Protein 2OD4 (pdb70)

Secondary structure (DSSP, 8-state):
----S---EEEEEEE-SSHHHH--HHHIIIIIHHHHHHHT-SEEEEE--BTTB--EEE-SSHHHHHHHHHHHHHHHHHHHHHSEEEEEEEEEEEEE-/--PPP---EEEEEEE-SSHHHH--HHHIIIIIHHHHHHHT--EEEEEE-BTTB--EEE-SSHHHHHHHHHT-HHHHHHHHHHSEEEEEEE-EEEEE-

Foldseek 3Di:
DPPPADWWKKDKKKFAPFLVRQCVVVCCVPPVQVLLVVQAWPGKDWQADDSGITIMIIGNDPVSVVRSCVVCVVVVVVSVVGIPIDMDTGDDPDDDD/DVDDQAFKKKDKKWFFPDLVLLVLQVCCVPPVFVQLVVQAWPGKDWQAPDSGITIMTHGRHPVSVVVSVVVVVVSVVVNVVGTDIDMDMDTDPDDDD

Nearest PDB structures (foldseek):
  2od4-assembly1_B  TM=9.099E-01  e=7.365E-15  uncultured marine organism
  6fxd-assembly1_A-2  TM=7.105E-01  e=5.736E-03  Pseudomonas fluorescens
  6fxd-assembly1_B-2  TM=7.460E-01  e=1.072E-02  Pseudomonas fluorescens
  5nvl-assembly2_C  TM=5.300E-01  e=1.592E+00  Homo sapiens
  5nvn-assembly2_C  TM=4.886E-01  e=4.330E+00  Homo sapiens

CATH classification: 3.30.70.100

B-factor: mean 27.7, std 9.06, range [13.95, 67.4]

Sequence (194 aa):
GFAGSIPYIRVVSITAQSKLQFDTVTYFENVWSPKVISLGAISAEFVQSSNENSGYIIHYPDKQTAISVFDKIKPEVDEVRTQNRIQITEGKRLFRVDGFAGSIPYIIRVVSITAQSKLQFDTVTYFENVWSPKVIISLGAISAEFVQSNNENSSGYIIHYPDKQTAISVFDDKIKPEVDEVRTQNRIQITEGKRLFRVD

Radius of gyration: 16.75 Å; Cα contacts (8 Å, |Δi|>4): 378; chains: 2; bounding box: 38×46×41 Å

Structure (mmCIF, N/CA/C/O backbone):
data_2OD4
#
_entry.id   2OD4
#
_cell.length_a   31.890
_cell.length_b   77.790
_cell.length_c   43.810
_cell.angle_alpha   90.000
_cell.angle_beta   102.660
_cell.angle_gamma   90.000
#
_symmetry.space_group_name_H-M   'P 1 21 1'
#
loop_
_entity.id
_entity.type
_entity.pdbx_description
1 polymer 'hypothetical protein'
2 non-polymer 'CHLORIDE ION'
3 non-polymer 1,2-ETHANEDIOL
4 water water
#
loop_
_atom_site.group_PDB
_atom_site.id
_atom_site.type_symbol
_atom_site.label_atom_id
_atom_site.label_alt_id
_atom_site.label_comp_id
_atom_site.label_asym_id
_atom_site.label_entity_id
_atom_site.label_seq_id
_atom_site.pdbx_PDB_ins_code
_atom_site.Cartn_x
_atom_site.Cartn_y
_atom_site.Cartn_z
_atom_site.occupancy
_atom_site.B_iso_or_equiv
_atom_site.auth_seq_id
_atom_site.auth_comp_id
_atom_site.auth_asym_id
_atom_site.auth_atom_id
_atom_site.pdbx_PDB_model_num
ATOM 1 N N . GLY A 1 1 ? 19.335 32.896 33.631 1.00 45.15 0 GLY A N 1
ATOM 2 C CA . GLY A 1 1 ? 20.150 31.844 32.946 1.00 42.57 0 GLY A CA 1
ATOM 3 C C . GLY A 1 1 ? 21.177 31.191 33.855 1.00 41.26 0 GLY A C 1
ATOM 4 O O . GLY A 1 1 ? 20.850 30.312 34.658 1.00 43.42 0 GLY A O 1
ATOM 13 N N . PHE A 1 3 ? 23.122 32.723 36.118 1.00 28.78 2 PHE A N 1
ATOM 14 C CA . PHE A 1 3 ? 23.318 33.442 37.368 1.00 31.08 2 PHE A CA 1
ATOM 15 C C . PHE A 1 3 ? 22.013 33.490 38.122 1.00 28.14 2 PHE A C 1
ATOM 16 O O . PHE A 1 3 ? 20.951 33.497 37.505 1.00 31.82 2 PHE A O 1
ATOM 24 N N . ALA A 1 4 ? 22.077 33.554 39.452 1.00 26.06 3 ALA A N 1
ATOM 25 C CA . ALA A 1 4 ? 20.850 33.676 40.236 1.00 25.95 3 ALA A CA 1
ATOM 26 C C . ALA A 1 4 ? 20.179 35.016 39.914 1.00 26.99 3 ALA A C 1
ATOM 27 O O . ALA A 1 4 ? 18.967 35.079 39.741 1.00 27.05 3 ALA A O 1
ATOM 29 N N . GLY A 1 5 ? 20.967 36.084 39.830 1.00 27.10 4 GLY A N 1
ATOM 30 C CA . GLY A 1 5 ? 20.435 37.398 39.490 1.00 29.64 4 GLY A CA 1
ATOM 31 C C . GLY A 1 5 ? 19.415 37.917 40.486 1.00 31.11 4 GLY A C 1
ATOM 32 O O . GLY A 1 5 ? 19.365 37.496 41.645 1.00 29.40 4 GLY A O 1
ATOM 33 N N . SER A 1 6 ? 18.574 38.835 40.040 1.00 30.93 5 SER A N 1
ATOM 34 C CA . SER A 1 6 ? 17.579 39.407 40.936 1.00 28.98 5 SER A CA 1
ATOM 35 C C . SER A 1 6 ? 16.553 38.369 41.365 1.00 25.63 5 SER A C 1
ATOM 36 O O . SER A 1 6 ? 16.130 37.511 40.599 1.00 28.86 5 SER A O 1
ATOM 39 N N . ILE A 1 7 ? 16.129 38.476 42.610 1.00 26.36 6 ILE A N 1
ATOM 40 C CA . ILE A 1 7 ? 15.027 37.671 43.089 1.00 24.93 6 ILE A CA 1
ATOM 41 C C . ILE A 1 7 ? 13.753 38.181 42.392 1.00 25.18 6 ILE A C 1
ATOM 42 O O . ILE A 1 7 ? 13.458 39.353 42.436 1.00 26.35 6 ILE A O 1
ATOM 47 N N . PRO A 1 8 ? 13.021 37.287 41.734 1.00 23.85 7 PRO A N 1
ATOM 48 C CA . PRO A 1 8 ? 11.836 37.675 41.013 1.00 25.80 7 PRO A CA 1
ATOM 49 C C . PRO A 1 8 ? 10.680 38.020 41.949 1.00 27.35 7 PRO A C 1
ATOM 50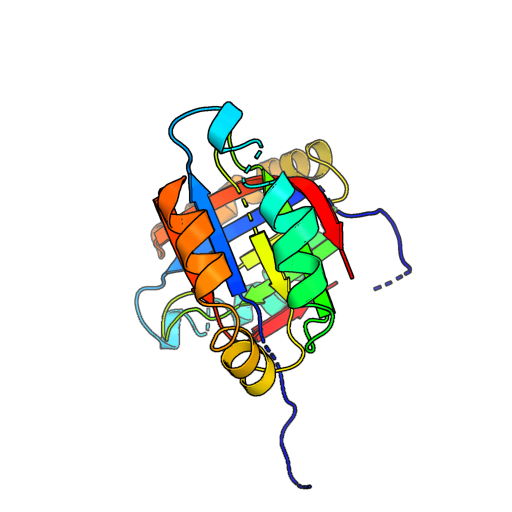 O O . PRO A 1 8 ? 9.915 37.124 42.299 1.00 30.48 7 PRO A O 1
ATOM 62 N N . TYR A 1 10 ? 8.118 40.194 41.365 1.00 21.74 9 TYR A N 1
ATOM 63 C CA . TYR A 1 10 ? 6.897 40.642 40.724 1.00 20.19 9 TYR A CA 1
ATOM 64 C C . TYR A 1 10 ? 6.605 39.726 39.574 1.00 19.61 9 TYR A C 1
ATOM 65 O O . TYR A 1 10 ? 7.490 39.424 38.791 1.00 25.70 9 TYR A O 1
ATOM 74 N N . ILE A 1 11 ? 5.359 39.277 39.478 1.00 20.83 10 ILE A N 1
ATOM 75 C CA . ILE A 1 11 ? 4.985 38.298 38.481 1.00 20.51 10 ILE A CA 1
ATOM 76 C C . ILE A 1 11 ? 3.794 38.768 37.679 1.00 20.17 10 ILE A C 1
ATOM 77 O O . ILE A 1 11 ? 2.863 39.300 38.228 1.00 21.97 10 ILE A O 1
ATOM 82 N N . ARG A 1 12 ? 3.863 38.607 36.361 1.00 19.69 11 ARG A N 1
ATOM 83 C CA . ARG A 1 12 ? 2.733 38.848 35.463 1.00 20.99 11 ARG A CA 1
ATOM 84 C C . ARG A 1 12 ? 2.307 37.530 34.816 1.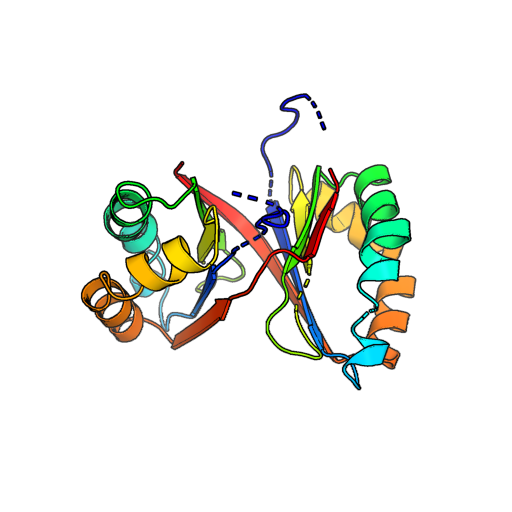00 21.87 11 ARG A C 1
ATOM 85 O O . ARG A 1 12 ? 3.121 36.774 34.355 1.00 23.15 11 ARG A O 1
ATOM 93 N N . VAL A 1 13 ? 1.019 37.249 34.821 1.00 19.96 12 VAL A N 1
ATOM 94 C CA . VAL A 1 13 ? 0.460 36.045 34.241 1.00 23.00 12 VAL A CA 1
ATOM 95 C C . VAL A 1 13 ? -0.568 36.443 33.221 1.00 24.58 12 VAL A C 1
ATOM 96 O O . VAL A 1 13 ? -1.517 37.169 33.542 1.00 23.57 12 V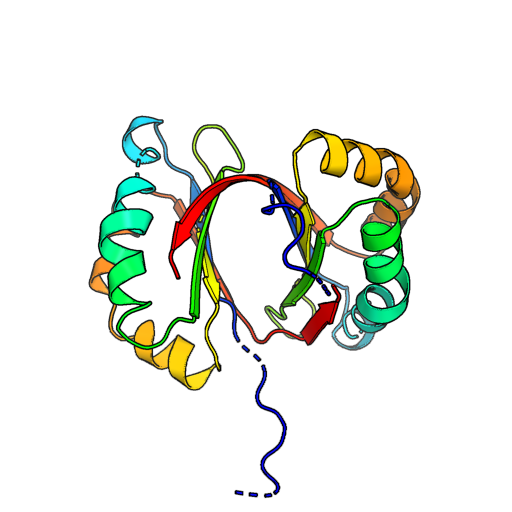AL A O 1
ATOM 100 N N . VAL A 1 14 ? -0.376 36.004 31.978 1.00 23.40 13 VAL A N 1
ATOM 101 C CA . VAL A 1 14 ? -1.304 36.301 30.906 1.00 23.26 13 VAL A CA 1
ATOM 102 C C . VAL A 1 14 ? -2.041 35.015 30.560 1.00 21.69 13 VAL A C 1
ATOM 103 O O . VAL A 1 14 ? -1.433 34.059 30.148 1.00 23.16 13 VAL A O 1
ATOM 107 N N . SER A 1 15 ? -3.353 34.997 30.703 1.00 22.79 14 SER A N 1
ATOM 108 C CA . SER A 1 15 ? -4.088 33.845 30.231 1.00 23.59 14 SER A CA 1
ATOM 109 C C . SER A 1 15 ? -4.401 34.103 28.762 1.00 23.84 14 SER A C 1
ATOM 110 O O . SER A 1 15 ? -4.901 35.174 28.406 1.00 23.88 14 SER A O 1
ATOM 113 N N . ILE A 1 16 ? -4.119 33.117 27.919 1.00 23.67 15 ILE A N 1
ATOM 114 C CA . ILE A 1 16 ? -4.260 33.260 26.458 1.00 23.79 15 ILE A CA 1
ATOM 115 C C . ILE A 1 16 ? -5.108 32.136 25.914 1.00 25.69 15 ILE A C 1
ATOM 116 O O . ILE A 1 16 ? -4.770 30.982 26.110 1.00 23.84 15 ILE A O 1
ATOM 121 N N . THR A 1 17 ? -6.234 32.478 25.272 1.00 24.28 16 THR A N 1
ATOM 122 C CA . THR A 1 17 ? -7.106 31.500 24.638 1.00 24.75 16 THR A CA 1
ATOM 123 C C . THR A 1 17 ? -7.184 31.820 23.145 1.00 25.55 16 THR A C 1
ATOM 124 O O . THR A 1 17 ? -7.552 32.924 22.760 1.00 25.14 16 THR A O 1
ATOM 128 N N . ALA A 1 18 ? -6.718 30.886 22.322 1.00 25.50 17 ALA A N 1
ATOM 129 C CA . ALA A 1 18 ? -6.673 31.087 20.869 1.00 26.49 17 ALA A CA 1
ATOM 130 C C . ALA A 1 18 ? -7.946 30.560 20.267 1.00 27.08 17 ALA A C 1
ATOM 131 O O . ALA A 1 18 ? -8.742 29.935 20.948 1.00 28.50 17 ALA A O 1
ATOM 133 N N . GLN A 1 19 ? -8.130 30.786 18.975 1.00 27.42 18 GLN A N 1
ATOM 134 C CA . GLN A 1 19 ? -9.369 30.362 18.319 1.00 28.20 18 GLN A CA 1
ATOM 135 C C . GLN A 1 19 ? -9.402 28.885 17.912 1.00 27.73 18 GLN A C 1
ATOM 136 O O . GLN A 1 19 ? -10.471 28.370 17.606 1.00 28.40 18 GLN A O 1
ATOM 142 N N . SER A 1 20 ? -8.255 28.209 17.910 1.00 25.66 19 SER A N 1
ATOM 143 C CA . SER A 1 20 ? -8.207 26.786 17.620 1.00 25.16 19 SER A CA 1
ATOM 144 C C . SER A 1 20 ? -6.943 26.180 18.194 1.00 24.28 19 SER A C 1
ATOM 145 O O . SER A 1 20 ? -6.043 26.896 18.601 1.00 22.34 19 SER A O 1
ATOM 148 N N . LYS A 1 21 ? -6.859 24.850 18.170 1.00 25.16 20 LYS A N 1
ATOM 149 C CA . LYS A 1 21 ? -5.689 24.175 18.668 1.00 25.33 20 LYS A CA 1
ATOM 150 C C . LYS A 1 21 ? -4.425 24.584 17.896 1.00 22.05 20 LYS A C 1
ATOM 151 O O . LYS A 1 21 ? -3.405 24.907 18.489 1.00 23.21 20 LYS A O 1
ATOM 157 N N . LEU A 1 22 ? -4.505 24.609 16.567 1.00 23.92 21 LEU A N 1
ATOM 158 C CA . LEU A 1 22 ? -3.319 24.878 15.748 1.00 21.62 21 LEU A CA 1
ATOM 159 C C . LEU A 1 22 ? -2.898 26.337 15.834 1.00 20.75 21 LEU A C 1
ATOM 160 O O . LEU A 1 22 ? -1.714 26.634 15.832 1.00 23.41 21 LEU A O 1
ATOM 165 N N . GLN A 1 23 ? -3.857 27.237 15.983 1.00 22.34 22 GLN A N 1
ATOM 166 C CA . GLN A 1 23 ? -3.540 28.653 16.218 1.00 24.97 22 GLN A CA 1
ATOM 167 C C . GLN A 1 23 ? -2.845 28.815 17.564 1.00 23.58 22 GLN A C 1
ATOM 168 O O . GLN A 1 23 ? -1.866 29.554 17.662 1.00 20.96 22 GLN A O 1
ATOM 174 N N . PHE A 1 24 ? -3.333 28.118 18.596 1.00 20.68 23 PHE A N 1
ATOM 175 C CA . PHE A 1 24 ? -2.673 28.111 19.896 1.00 21.85 23 PHE A CA 1
ATOM 176 C C . PHE A 1 24 ? -1.241 27.605 19.743 1.00 20.59 23 PHE A C 1
ATOM 177 O O . PHE A 1 24 ? -0.315 28.243 20.210 1.00 21.37 23 PHE A O 1
ATOM 185 N N . ASP A 1 25 ? -1.064 26.477 19.057 1.00 19.72 24 ASP A N 1
ATOM 186 C CA . ASP A 1 25 ? 0.297 25.917 18.876 1.00 21.24 24 ASP A CA 1
ATOM 187 C C . ASP A 1 25 ? 1.261 26.901 18.225 1.00 22.11 24 ASP A C 1
ATOM 188 O O . ASP A 1 25 ? 2.455 27.053 18.653 1.00 19.93 24 ASP A O 1
ATOM 201 N N . THR A 1 27 ? 1.044 30.120 18.324 1.00 21.78 26 THR A N 1
ATOM 202 C CA . THR A 1 27 ? 1.235 31.220 19.261 1.00 21.67 26 THR A CA 1
ATOM 203 C C . THR A 1 27 ? 2.301 30.853 20.266 1.00 21.35 26 THR A C 1
ATOM 204 O O . THR A 1 27 ? 3.203 31.625 20.556 1.00 22.23 26 THR A O 1
ATOM 208 N N . VAL A 1 28 ? 2.262 29.619 20.733 1.00 18.90 27 VAL A N 1
ATOM 209 C CA . VAL A 1 28 ? 3.258 29.181 21.674 1.00 19.72 27 VAL A CA 1
ATOM 210 C C . VAL A 1 28 ? 4.644 29.235 21.054 1.00 18.52 27 VAL A C 1
ATOM 211 O O . VAL A 1 28 ? 5.588 29.679 21.674 1.00 21.48 27 VAL A O 1
ATOM 215 N N . THR A 1 29 ? 4.766 28.787 19.797 1.00 19.35 28 THR A N 1
ATOM 216 C CA . THR A 1 29 ? 6.041 28.841 19.103 1.00 19.06 28 THR A CA 1
ATOM 217 C C . THR A 1 29 ? 6.532 30.293 18.983 1.00 17.33 28 THR A C 1
ATOM 218 O O . THR A 1 29 ? 7.700 30.607 19.164 1.00 16.33 28 THR A O 1
ATOM 222 N N . TYR A 1 30 ? 5.613 31.186 18.705 1.00 16.93 29 TYR A N 1
ATOM 223 C CA . TYR A 1 30 ? 5.934 32.595 18.615 1.00 19.21 29 TYR A CA 1
ATOM 224 C C . TYR A 1 30 ? 6.369 33.160 19.979 1.00 19.18 29 TYR A C 1
ATOM 225 O O . TYR A 1 30 ? 7.333 33.922 20.064 1.00 21.38 29 TYR A O 1
ATOM 234 N N . PHE A 1 31 ? 5.659 32.781 21.037 1.00 19.40 30 PHE A N 1
ATOM 235 C CA . PHE A 1 31 ? 6.026 33.226 22.386 1.00 19.24 30 PHE A CA 1
ATOM 236 C C . PHE A 1 31 ? 7.368 32.673 22.842 1.00 21.29 30 PHE A C 1
ATOM 237 O O . PHE A 1 31 ? 8.130 33.372 23.519 1.00 21.69 30 PHE A O 1
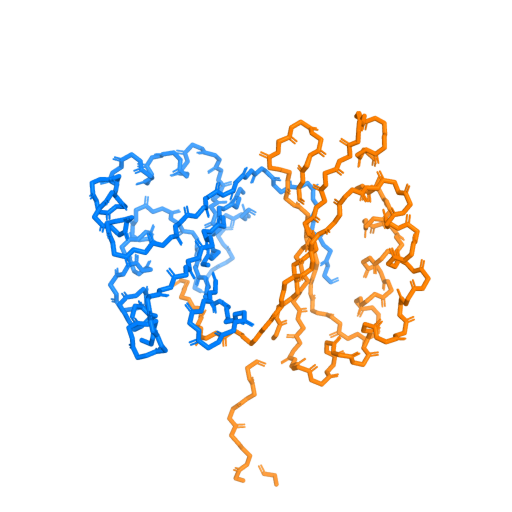ATOM 245 N N . GLU A 1 32 ? 7.716 31.454 22.429 1.00 19.41 31 GLU A N 1
ATOM 246 C CA . GLU A 1 32 ? 9.000 30.877 22.790 1.00 21.47 31 GLU A CA 1
ATOM 247 C C . GLU A 1 32 ? 10.177 31.549 22.086 1.00 21.04 31 GLU A C 1
ATOM 248 O O . GLU A 1 32 ? 11.217 31.866 22.694 1.00 22.23 31 GLU A O 1
ATOM 254 N N . ASN A 1 33 ? 10.018 31.792 20.783 1.00 22.21 32 ASN A N 1
ATOM 255 C CA . ASN A 1 33 ? 11.145 32.180 19.917 1.00 18.84 32 ASN A CA 1
ATOM 256 C C . ASN A 1 33 ? 11.331 33.685 19.734 1.00 20.55 32 ASN A C 1
ATOM 257 O O . ASN A 1 33 ? 12.439 34.139 19.491 1.00 19.53 32 ASN A O 1
ATOM 262 N N . VAL A 1 34 ? 10.258 34.442 19.879 1.00 20.16 33 VAL A N 1
ATOM 263 C CA . VAL A 1 34 ? 10.284 35.901 19.651 1.00 21.34 33 VAL A CA 1
ATOM 264 C C . VAL A 1 34 ? 9.872 36.673 20.901 1.00 20.36 33 VAL A C 1
ATOM 265 O O . VAL A 1 34 ? 10.610 37.529 21.381 1.00 20.99 33 VAL A O 1
ATOM 269 N N . TRP A 1 35 ? 8.706 36.349 21.458 1.00 19.79 34 TRP A N 1
ATOM 270 C CA . TRP A 1 35 ? 8.160 37.176 22.534 1.00 21.06 34 TRP A CA 1
ATOM 271 C C . TRP A 1 35 ? 9.024 37.066 23.799 1.00 21.91 34 TRP A C 1
ATOM 272 O O . TRP A 1 35 ? 9.354 38.071 24.398 1.00 21.18 34 TRP A O 1
ATOM 283 N N . SER A 1 36 ? 9.353 35.850 24.217 1.00 22.38 35 SER A N 1
ATOM 284 C CA . SER A 1 36 ? 10.050 35.642 25.482 1.00 20.61 35 SER A CA 1
ATOM 285 C C . SER A 1 36 ? 11.460 36.213 25.405 1.00 19.65 35 SER A C 1
ATOM 286 O O . SER A 1 36 ? 11.878 36.919 26.316 1.00 22.05 35 SER A O 1
ATOM 289 N N . PRO A 1 37 ? 12.220 35.937 24.322 1.00 21.15 36 PRO A N 1
ATOM 290 C CA . PRO A 1 37 ? 13.476 36.678 24.223 1.00 19.91 36 PRO A CA 1
ATOM 291 C C . PRO A 1 37 ? 13.375 38.221 24.293 1.00 18.56 36 PRO A C 1
ATOM 292 O O . PRO A 1 37 ? 14.263 38.869 24.872 1.00 20.39 36 PRO A O 1
ATOM 296 N N . LYS A 1 38 ? 12.306 38.786 23.732 1.00 20.28 37 LYS A N 1
ATOM 297 C CA . LYS A 1 38 ? 12.118 40.220 23.703 1.00 19.91 37 LYS A CA 1
ATOM 298 C C . LYS A 1 38 ? 11.905 40.719 25.124 1.00 21.50 37 LYS A C 1
ATOM 299 O O . LYS A 1 38 ? 12.552 41.642 25.531 1.00 20.28 37 LYS A O 1
ATOM 305 N N . VAL A 1 39 ? 10.948 40.148 25.857 1.00 21.04 38 VAL A N 1
ATOM 306 C CA . VAL A 1 39 ? 10.696 40.652 27.224 1.00 19.97 38 VAL A CA 1
ATOM 307 C C . VAL A 1 39 ? 11.894 40.418 28.132 1.00 21.99 38 VAL A C 1
ATOM 308 O O . VAL A 1 39 ? 12.151 41.227 29.005 1.00 22.99 38 VAL A O 1
ATOM 312 N N . ILE A 1 40 ? 12.672 39.360 27.911 1.00 22.06 39 ILE A N 1
ATOM 313 C CA . ILE A 1 40 ? 13.867 39.137 28.713 1.00 22.61 39 ILE A CA 1
ATOM 314 C C . ILE A 1 40 ? 14.912 40.196 28.393 1.00 23.94 39 ILE A C 1
ATOM 315 O O . ILE A 1 40 ? 15.585 40.705 29.293 1.00 20.99 39 ILE A O 1
ATOM 320 N N . SER A 1 41 ? 15.037 40.551 27.119 1.00 22.34 40 SER A N 1
ATOM 321 C CA . SER A 1 41 ? 15.972 41.583 26.710 1.00 22.34 40 SER A CA 1
ATOM 322 C C . SER A 1 41 ? 15.611 42.929 27.345 1.00 23.77 40 SER A C 1
ATOM 323 O O . SER A 1 41 ? 16.469 43.767 27.554 1.00 22.52 40 SER A O 1
ATOM 326 N N . LEU A 1 42 ? 14.344 43.128 27.655 1.00 20.27 41 LEU A N 1
ATOM 327 C CA . LEU A 1 42 ? 13.863 44.412 28.169 1.00 20.24 41 LEU A CA 1
ATOM 328 C C . LEU A 1 42 ? 13.859 44.451 29.696 1.00 21.63 41 LEU A C 1
ATOM 329 O O . LEU A 1 42 ? 13.599 45.500 30.290 1.00 24.30 41 LEU A O 1
ATOM 334 N N . GLY A 1 43 ? 14.132 43.319 30.335 1.00 21.32 42 GLY A N 1
ATOM 335 C CA . GLY A 1 43 ? 14.207 43.268 31.777 1.00 21.54 42 GLY A CA 1
ATOM 336 C C . GLY A 1 43 ? 13.563 42.121 32.517 1.00 22.34 42 GLY A C 1
ATOM 337 O O . GLY A 1 43 ? 13.770 41.989 33.737 1.00 20.75 42 GLY A O 1
ATOM 338 N N . ALA A 1 44 ? 12.749 41.322 31.825 1.00 21.55 43 ALA A N 1
ATOM 339 C CA . ALA A 1 44 ? 12.181 40.111 32.419 1.00 20.45 43 ALA A CA 1
ATOM 340 C C . ALA A 1 44 ? 13.277 39.133 32.836 1.00 22.92 43 ALA A C 1
ATOM 341 O O . ALA A 1 44 ? 14.342 39.050 32.218 1.00 22.24 43 ALA A O 1
ATOM 343 N N . ILE A 1 45 ? 13.033 38.422 33.926 1.00 22.84 44 ILE A N 1
ATOM 344 C CA . ILE A 1 45 ? 13.936 37.403 34.413 1.00 22.15 44 ILE A CA 1
ATOM 345 C C . ILE A 1 45 ? 13.688 36.081 33.682 1.00 24.86 44 ILE A C 1
ATOM 346 O O . ILE A 1 45 ? 14.614 35.390 33.313 1.00 25.52 44 ILE A O 1
ATOM 351 N N . SER A 1 46 ? 12.421 35.733 33.513 1.00 24.12 45 SER A N 1
ATOM 352 C CA . SER A 1 46 ? 12.088 34.478 32.880 1.00 24.34 45 SER A CA 1
ATOM 353 C C . SER A 1 46 ? 10.671 34.500 32.383 1.00 22.76 45 SER A C 1
ATOM 354 O O . SER A 1 46 ? 9.856 35.299 32.803 1.00 22.91 45 SER A O 1
ATOM 357 N N . ALA A 1 47 ? 10.369 33.588 31.478 1.00 20.89 46 ALA A N 1
ATOM 358 C CA . ALA A 1 47 ? 9.016 33.467 30.958 1.00 22.79 46 ALA A CA 1
ATOM 359 C C . ALA A 1 47 ? 8.712 31.983 30.755 1.00 24.25 46 ALA A C 1
ATOM 360 O O . ALA A 1 47 ? 9.551 31.255 30.267 1.00 23.70 46 ALA A O 1
ATOM 362 N N . GLU A 1 48 ? 7.518 31.538 31.138 1.00 23.53 47 GLU A N 1
ATOM 363 C CA . GLU A 1 48 ? 7.132 30.159 30.928 1.00 25.55 47 GLU A CA 1
ATOM 364 C C . GLU A 1 48 ? 5.751 30.146 30.382 1.00 22.89 47 GLU A C 1
ATOM 365 O O . GLU A 1 48 ? 4.994 31.064 30.613 1.00 21.50 47 GLU A O 1
ATOM 371 N N . PHE A 1 49 ? 5.446 29.117 29.616 1.00 20.23 48 PHE A N 1
ATOM 372 C CA . PHE A 1 49 ? 4.110 28.944 29.048 1.00 20.68 48 PHE A CA 1
ATOM 373 C C . PHE A 1 49 ? 3.647 27.568 29.532 1.00 21.41 48 PHE A C 1
ATOM 374 O O . PHE A 1 49 ? 4.368 26.580 29.399 1.00 22.99 48 PHE A O 1
ATOM 382 N N . VAL A 1 50 ? 2.450 27.534 30.074 1.00 20.65 49 VAL A N 1
ATOM 383 C CA . VAL A 1 50 ? 1.826 26.336 30.615 1.00 20.60 49 VAL A CA 1
ATOM 384 C C . VAL A 1 50 ? 0.529 26.133 29.856 1.00 20.88 49 VAL A C 1
ATOM 385 O O . VAL A 1 50 ? -0.202 27.091 29.599 1.00 24.18 49 VAL A O 1
ATOM 389 N N . GLN A 1 51 ? 0.279 24.898 29.447 1.00 21.74 50 GLN A N 1
ATOM 390 C CA . GLN A 1 51 ? -0.885 24.585 28.649 1.00 24.20 50 GLN A CA 1
ATOM 391 C C . GLN A 1 51 ? -2.016 24.251 29.585 1.00 25.34 50 GLN A C 1
ATOM 392 O O . GLN A 1 51 ? -1.823 23.403 30.447 1.00 30.02 50 GLN A O 1
ATOM 398 N N . SER A 1 52 ? -3.183 24.877 29.430 1.00 26.81 51 SER A N 1
ATOM 399 C CA A SER A 1 52 ? -4.351 24.555 30.253 0.50 27.34 51 SER A CA 1
ATOM 400 C CA B SER A 1 52 ? -4.336 24.543 30.270 0.50 27.38 51 SER A CA 1
ATOM 401 C C . SER A 1 52 ? -5.280 23.594 29.531 1.00 26.41 51 SER A C 1
ATOM 402 O O . SER A 1 52 ? -5.746 22.618 30.107 1.00 29.13 51 SER A O 1
ATOM 407 N N . ASN A 1 53 ? -5.556 23.871 28.267 1.00 25.92 52 ASN A N 1
ATOM 408 C CA . ASN A 1 53 ? -6.279 22.944 27.422 1.00 26.65 52 ASN A CA 1
ATOM 409 C C . ASN A 1 53 ? -5.771 23.045 25.984 1.00 24.39 52 ASN A C 1
ATOM 410 O O . ASN A 1 53 ? -4.759 23.683 25.749 1.00 21.84 52 ASN A O 1
ATOM 415 N N . GLU A 1 54 ? -6.453 22.416 25.026 1.00 26.88 53 GLU A N 1
ATOM 416 C CA . GLU A 1 54 ? -5.895 22.305 23.668 1.00 27.44 53 GLU A CA 1
ATOM 417 C C . GLU A 1 54 ? -5.639 23.650 22.996 1.00 24.89 53 GLU A C 1
ATOM 418 O O . GLU A 1 54 ? -4.783 23.738 22.125 1.00 22.90 53 GLU A O 1
ATOM 424 N N . ASN A 1 55 ? -6.387 24.681 23.386 1.00 23.49 54 ASN A N 1
ATOM 425 C CA . ASN A 1 55 ? -6.317 25.979 22.715 1.00 24.25 54 ASN A CA 1
ATOM 426 C C . ASN A 1 55 ? -6.049 27.110 23.680 1.00 21.85 54 ASN A C 1
ATOM 427 O O . ASN A 1 55 ? -6.276 28.277 23.348 1.00 21.88 54 ASN A O 1
ATOM 432 N N . SER A 1 56 ? -5.553 26.793 24.875 1.00 21.74 55 SER A N 1
ATOM 433 C CA . SER A 1 56 ? -5.327 27.852 25.839 1.00 23.77 55 SER A CA 1
ATOM 434 C C . SER A 1 56 ? -4.259 27.530 26.851 1.00 22.60 55 SER A C 1
ATOM 435 O O . SER A 1 56 ? -3.923 26.372 27.097 1.00 24.02 55 SER A O 1
ATOM 438 N N . GLY A 1 57 ? -3.718 28.590 27.426 1.00 18.81 56 GLY A N 1
ATOM 439 C CA . GLY A 1 57 ? -2.713 28.449 28.445 1.00 20.93 56 GLY A CA 1
ATOM 440 C C . GLY A 1 57 ? -2.404 29.728 29.193 1.00 20.80 56 GLY A C 1
ATOM 441 O O . GLY A 1 57 ? -3.109 30.727 29.083 1.00 21.14 56 GLY A O 1
ATOM 455 N N . TYR A 1 59 ? 0.825 32.295 30.187 1.00 20.51 58 TYR A N 1
ATOM 456 C CA . TYR A 1 59 ? 2.155 32.792 30.000 1.00 19.98 58 TYR A CA 1
ATOM 457 C C . TYR A 1 59 ? 2.550 33.577 31.239 1.00 21.69 58 TYR A C 1
ATOM 458 O O . TYR A 1 59 ? 1.915 34.546 31.594 1.00 23.45 58 TYR A O 1
ATOM 467 N N . ILE A 1 60 ? 3.622 33.138 31.885 1.00 22.24 59 ILE A N 1
ATOM 468 C CA . ILE A 1 60 ? 3.987 33.600 33.220 1.00 22.82 59 ILE A CA 1
ATOM 469 C C . ILE A 1 60 ? 5.343 34.247 33.090 1.00 22.41 59 ILE A C 1
ATOM 470 O O . ILE A 1 60 ? 6.295 33.585 32.676 1.00 22.37 59 ILE A O 1
ATOM 475 N N . ILE A 1 61 ? 5.397 35.531 33.412 1.00 20.62 60 ILE A N 1
ATOM 476 C CA . ILE A 1 61 ? 6.649 36.278 33.325 1.00 20.33 60 ILE A CA 1
ATOM 477 C C . ILE A 1 61 ? 7.060 36.762 34.716 1.00 22.54 60 ILE A C 1
ATOM 478 O O . ILE A 1 61 ? 6.276 37.345 35.441 1.00 21.52 60 ILE A O 1
ATOM 483 N N . HIS A 1 62 ? 8.318 36.524 35.047 1.00 20.16 61 HIS A N 1
ATOM 484 C CA . HIS A 1 62 ? 8.878 36.902 36.322 1.00 21.50 61 HIS A CA 1
ATOM 485 C C . HIS A 1 62 ? 9.743 38.151 36.099 1.00 20.65 61 HIS A C 1
ATOM 486 O O . HIS A 1 62 ? 10.522 38.214 35.158 1.00 21.53 61 HIS A O 1
ATOM 493 N N . TYR A 1 63 ? 9.575 39.122 36.996 1.00 20.36 62 TYR A N 1
ATOM 494 C CA . TYR A 1 63 ? 10.257 40.396 36.988 1.00 20.21 62 TYR A CA 1
ATOM 495 C C . TYR A 1 63 ? 10.930 40.660 38.332 1.00 20.45 62 TYR A C 1
ATOM 496 O O . TYR A 1 63 ? 10.454 40.184 39.368 1.00 19.20 62 TYR A O 1
ATOM 505 N N . PRO A 1 64 ? 12.021 41.445 38.327 1.00 20.44 63 PRO A N 1
ATOM 506 C CA . PRO A 1 64 ? 12.689 41.795 39.575 1.00 22.64 63 PRO A CA 1
ATOM 507 C C . PRO A 1 64 ? 11.808 42.698 40.460 1.00 20.97 63 PRO A C 1
ATOM 508 O O . PRO A 1 64 ? 11.844 42.583 41.691 1.00 23.94 63 PRO A O 1
ATOM 512 N N . ASP A 1 65 ? 10.944 43.496 39.830 1.00 21.90 64 ASP A N 1
ATOM 513 C CA . ASP A 1 65 ? 10.104 44.460 40.522 1.00 21.09 64 ASP A CA 1
ATOM 514 C C . ASP A 1 65 ? 8.991 44.966 39.606 1.00 20.57 64 ASP A C 1
ATOM 515 O O . ASP A 1 65 ? 9.005 44.747 38.375 1.00 19.73 64 ASP A O 1
ATOM 520 N N . LYS A 1 66 ? 8.013 45.600 40.229 1.00 20.96 65 LYS A N 1
ATOM 521 C CA . LYS A 1 66 ? 6.915 46.212 39.542 1.00 22.56 65 LYS A CA 1
ATOM 522 C C . LYS A 1 66 ? 7.366 47.199 38.475 1.00 18.35 65 LYS A C 1
ATOM 523 O O . LYS A 1 66 ? 6.732 47.319 37.421 1.00 20.03 65 LYS A O 1
ATOM 529 N N . GLN A 1 67 ? 8.423 47.952 38.776 1.00 18.48 66 GLN A N 1
ATOM 530 C CA . GLN A 1 67 ? 8.856 49.054 37.893 1.00 20.05 66 GLN A CA 1
ATOM 531 C C . GLN A 1 67 ? 9.388 48.484 36.579 1.00 20.34 66 GLN A C 1
ATOM 532 O O . GLN A 1 67 ? 9.122 49.012 35.496 1.00 17.71 66 GLN A O 1
ATOM 538 N N . THR A 1 68 ? 10.120 47.376 36.677 1.00 20.35 67 THR A N 1
ATOM 539 C CA . THR A 1 68 ? 10.604 46.691 35.482 1.00 19.74 67 THR A CA 1
ATOM 540 C C . THR A 1 68 ? 9.431 46.162 34.658 1.00 18.27 67 THR A C 1
ATOM 541 O O . THR A 1 68 ? 9.404 46.304 33.437 1.00 18.76 67 THR A O 1
ATOM 545 N N . ALA A 1 69 ? 8.481 45.535 35.327 1.00 19.90 68 ALA A N 1
ATOM 546 C CA . ALA A 1 69 ? 7.257 45.071 34.701 1.00 19.92 68 ALA A CA 1
ATOM 547 C C . ALA A 1 69 ? 6.525 46.152 33.971 1.00 18.38 68 ALA A C 1
ATOM 548 O O . ALA A 1 69 ? 6.016 45.937 32.863 1.00 19.40 68 ALA A O 1
ATOM 550 N N . ILE A 1 70 ? 6.386 47.315 34.603 1.00 21.20 69 ILE A N 1
ATOM 551 C CA . ILE A 1 70 ? 5.727 48.443 33.965 1.00 22.18 69 ILE A CA 1
ATOM 552 C C . ILE A 1 70 ? 6.515 48.918 32.731 1.00 21.37 69 ILE A C 1
ATOM 553 O O . ILE A 1 70 ? 5.960 49.173 31.669 1.00 20.95 69 ILE A O 1
ATOM 558 N N . SER A 1 71 ? 7.819 49.051 32.901 1.00 21.51 70 SER A N 1
ATOM 559 C CA . SER A 1 71 ? 8.691 49.447 31.833 1.00 20.68 70 SER A CA 1
ATOM 560 C C . SER A 1 71 ? 8.511 48.600 30.586 1.00 21.53 70 SER A C 1
ATOM 561 O O . SER A 1 71 ? 8.317 49.118 29.487 1.00 22.23 70 SER A O 1
ATOM 564 N N . VAL A 1 72 ? 8.547 47.289 30.766 1.00 21.14 71 VAL A N 1
ATOM 565 C CA . VAL A 1 72 ? 8.424 46.372 29.643 1.00 21.74 71 VAL A CA 1
ATOM 566 C C . VAL A 1 72 ? 7.050 46.452 29.028 1.00 20.05 71 VAL A C 1
ATOM 567 O O . VAL A 1 72 ? 6.920 46.551 27.827 1.00 20.86 71 VAL A O 1
ATOM 571 N N . PHE A 1 73 ? 6.028 46.427 29.848 1.00 21.51 72 PHE A N 1
ATOM 572 C CA . PHE A 1 73 ? 4.686 46.463 29.324 1.00 21.99 72 PHE A CA 1
ATOM 573 C C . PHE A 1 73 ? 4.402 47.711 28.488 1.00 24.57 72 PHE A C 1
ATOM 574 O O . PHE A 1 73 ? 3.827 47.629 27.392 1.00 24.36 72 PHE A O 1
ATOM 582 N N . ASP A 1 74 ? 4.837 48.853 28.994 1.00 23.96 73 ASP A N 1
ATOM 583 C CA . ASP A 1 74 ? 4.740 50.105 28.251 1.00 25.29 73 ASP A CA 1
ATOM 584 C C . ASP A 1 74 ? 5.380 50.028 26.861 1.00 25.78 73 ASP A C 1
ATOM 585 O O . ASP A 1 74 ? 4.819 50.526 25.883 1.00 26.25 73 ASP A O 1
ATOM 590 N N . LYS A 1 75 ? 6.531 49.387 26.775 1.00 25.73 74 LYS A N 1
ATOM 591 C CA . LYS A 1 75 ? 7.233 49.229 25.522 1.00 25.99 74 LYS A CA 1
ATOM 592 C C . LYS A 1 75 ? 6.568 48.282 24.533 1.00 26.45 74 LYS A C 1
ATOM 593 O O . LYS A 1 75 ? 6.734 48.458 23.333 1.00 25.89 74 LYS A O 1
ATOM 599 N N . ILE A 1 76 ? 5.811 47.295 25.010 1.00 25.00 75 ILE A N 1
ATOM 600 C CA . ILE A 1 76 ? 5.265 46.279 24.144 1.00 25.31 75 ILE A CA 1
ATOM 601 C C . ILE A 1 76 ? 3.745 46.356 24.023 1.00 26.18 75 ILE A C 1
ATOM 602 O O . ILE A 1 76 ? 3.138 45.497 23.389 1.00 23.73 75 ILE A O 1
ATOM 607 N N . LYS A 1 77 ? 3.131 47.391 24.592 1.00 24.38 76 LYS A N 1
ATOM 608 C CA . LYS A 1 77 ? 1.658 47.485 24.584 1.00 27.43 76 LYS A CA 1
ATOM 609 C C . LYS A 1 77 ? 1.030 47.389 23.196 1.00 23.99 76 LYS A C 1
ATOM 610 O O . LYS A 1 77 ? -0.014 46.785 23.052 1.00 24.50 76 LYS A O 1
ATOM 616 N N . PRO A 1 78 ? 1.642 48.008 22.172 1.00 27.30 77 PRO A N 1
ATOM 617 C CA . PRO A 1 78 ? 1.103 47.871 20.803 1.00 27.27 77 PRO A CA 1
ATOM 618 C C . PRO A 1 78 ? 1.079 46.450 20.290 1.00 27.75 77 PRO A C 1
ATOM 619 O O . PRO A 1 78 ? 0.131 46.066 19.604 1.00 28.60 77 PRO A O 1
ATOM 623 N N . GLU A 1 79 ? 2.104 45.672 20.618 1.00 24.58 78 GLU A N 1
ATOM 624 C CA . GLU A 1 79 ? 2.116 44.249 20.271 1.00 24.21 78 GLU A CA 1
ATOM 625 C C . GLU A 1 79 ? 1.062 43.500 21.085 1.00 24.35 78 GLU A C 1
ATOM 626 O O . GLU A 1 79 ? 0.376 42.642 20.567 1.00 24.25 78 GLU A O 1
ATOM 632 N N . VAL A 1 80 ? 0.899 43.858 22.356 1.00 23.46 79 VAL A N 1
ATOM 633 C CA . VAL A 1 80 ? -0.143 43.229 23.155 1.00 24.21 79 VAL A CA 1
ATOM 634 C C . VAL A 1 80 ? -1.533 43.504 22.556 1.00 23.93 79 VAL A C 1
ATOM 635 O O . VAL A 1 80 ? -2.367 42.607 22.471 1.00 25.73 79 VAL A O 1
ATOM 639 N N . ASP A 1 81 ? -1.786 44.730 22.128 1.00 24.73 80 ASP A N 1
ATOM 640 C CA . ASP A 1 81 ? -3.081 45.064 21.549 1.00 26.56 80 ASP A CA 1
ATOM 641 C C . ASP A 1 81 ? -3.368 44.227 20.310 1.00 29.34 80 ASP A C 1
ATOM 642 O O . ASP A 1 81 ? -4.498 43.795 20.082 1.00 28.95 80 ASP A O 1
ATOM 647 N N . GLU A 1 82 ? -2.334 43.977 19.528 1.00 29.64 81 GLU A N 1
ATOM 648 C CA . GLU A 1 82 ? -2.453 43.135 18.347 1.00 29.71 81 GLU A CA 1
ATOM 649 C C . GLU A 1 82 ? -2.776 41.681 18.761 1.00 28.69 81 GLU A C 1
ATOM 650 O O . GLU A 1 82 ? -3.588 41.005 18.122 1.00 30.35 81 GLU A O 1
ATOM 656 N N . VAL A 1 83 ? -2.163 41.208 19.844 1.00 27.19 82 VAL A N 1
ATOM 657 C CA . VAL A 1 83 ? -2.421 39.852 20.320 1.00 25.93 82 VAL A CA 1
ATOM 658 C C . VAL A 1 83 ? -3.884 39.736 20.756 1.00 28.26 82 VAL A C 1
ATOM 659 O O . VAL A 1 83 ? -4.542 38.729 20.489 1.00 28.29 82 VAL A O 1
ATOM 663 N N . ARG A 1 84 ? -4.406 40.789 21.386 1.00 25.75 83 ARG A N 1
ATOM 664 C CA . ARG A 1 84 ? -5.807 40.794 21.776 1.00 28.32 83 ARG A CA 1
ATOM 665 C C . ARG A 1 84 ? -6.781 40.750 20.614 1.00 30.45 83 ARG A C 1
ATOM 666 O O . ARG A 1 84 ? -7.943 40.451 20.823 1.00 29.14 83 ARG A O 1
ATOM 674 N N . THR A 1 85 ? -6.338 41.083 19.403 1.00 33.13 84 THR A N 1
ATOM 675 C CA . THR A 1 85 ? -7.251 41.079 18.258 1.00 32.72 84 THR A CA 1
ATOM 676 C C . THR A 1 85 ? -7.569 39.645 17.844 1.00 33.61 84 THR A C 1
ATOM 677 O O . THR A 1 85 ? -8.649 39.374 17.340 1.00 37.40 84 THR A O 1
ATOM 681 N N . GLN A 1 86 ? -6.640 38.729 18.064 1.00 32.64 85 GLN A N 1
ATOM 682 C CA . GLN A 1 86 ? -6.787 37.340 17.606 1.00 32.40 85 GLN A CA 1
ATOM 683 C C . GLN A 1 86 ? -7.122 36.393 18.743 1.00 30.27 85 GLN A C 1
ATOM 684 O O . GLN A 1 86 ? -7.395 35.217 18.512 1.00 32.11 85 GLN A O 1
ATOM 690 N N . ASN A 1 87 ? -7.029 36.876 19.981 1.00 29.19 86 ASN A N 1
ATOM 691 C CA . ASN A 1 87 ? -7.087 35.992 21.147 1.00 27.33 86 ASN A CA 1
ATOM 692 C C . ASN A 1 87 ? -7.852 36.642 22.259 1.00 25.69 86 ASN A C 1
ATOM 693 O O . ASN A 1 87 ? -7.937 37.860 22.328 1.00 27.22 86 ASN A O 1
ATOM 698 N N . ARG A 1 88 ? -8.324 35.820 23.176 1.00 22.37 87 ARG A N 1
ATOM 699 C CA . ARG A 1 88 ? -8.853 36.305 24.435 1.00 24.60 87 ARG A CA 1
ATOM 700 C C . ARG A 1 88 ? -7.723 36.315 25.445 1.00 25.27 87 ARG A C 1
ATOM 701 O O . ARG A 1 88 ? -7.139 35.269 25.748 1.00 28.24 87 ARG A O 1
ATOM 709 N N . ILE A 1 89 ? -7.397 37.522 25.922 1.00 24.56 88 ILE A N 1
ATOM 710 C CA . ILE A 1 89 ? -6.244 37.762 26.800 1.00 25.64 88 ILE A CA 1
ATOM 711 C C . ILE A 1 89 ? -6.770 38.316 28.106 1.00 24.38 88 ILE A C 1
ATOM 712 O O . ILE A 1 89 ? -7.595 39.204 28.096 1.00 23.81 88 ILE A O 1
ATOM 717 N N . GLN A 1 90 ? -6.288 37.797 29.225 1.00 22.73 89 GLN A N 1
ATOM 718 C CA . GLN A 1 90 ? -6.486 38.423 30.515 1.00 21.91 89 GLN A CA 1
ATOM 719 C C . GLN A 1 90 ? -5.177 38.462 31.250 1.00 22.60 89 GLN A C 1
ATOM 720 O O . GLN A 1 90 ? -4.469 37.456 31.308 1.00 25.39 89 GLN A O 1
ATOM 726 N N . ILE A 1 91 ? -4.841 39.630 31.783 1.00 21.50 90 ILE A N 1
ATOM 727 C CA . ILE A 1 91 ? -3.546 39.814 32.434 1.00 20.81 90 ILE A CA 1
ATOM 728 C C . ILE A 1 91 ? -3.769 40.068 33.915 1.00 20.84 90 ILE A C 1
ATOM 729 O O . ILE A 1 91 ? -4.634 40.855 34.296 1.00 24.10 90 ILE A O 1
ATOM 734 N N . THR A 1 92 ? -2.986 39.395 34.736 1.00 21.91 91 THR A N 1
ATOM 735 C CA . THR A 1 92 ? -3.144 39.455 36.170 1.00 24.87 91 THR A CA 1
ATOM 736 C C . THR A 1 92 ? -1.745 39.587 36.679 1.00 24.81 91 THR A C 1
ATOM 737 O O . THR A 1 92 ? -0.880 38.861 36.210 1.00 26.47 91 THR A O 1
ATOM 741 N N . GLU A 1 93 ? -1.474 40.499 37.601 1.00 22.55 92 GLU A N 1
ATOM 742 C CA . GLU A 1 93 ? -0.066 40.686 38.012 1.00 22.00 92 GLU A CA 1
ATOM 743 C C . GLU A 1 93 ? 0.054 41.228 39.416 1.00 20.99 92 GLU A C 1
ATOM 744 O O . GLU A 1 93 ? -0.855 41.836 39.931 1.00 21.06 92 GLU A O 1
ATOM 750 N N . GLY A 1 94 ? 1.191 41.005 40.029 1.00 22.59 93 GLY A N 1
ATOM 751 C CA . GLY A 1 94 ? 1.436 41.590 41.314 1.00 23.11 93 GLY A CA 1
ATOM 752 C C . GLY A 1 94 ? 2.673 41.119 41.995 1.00 22.47 93 GLY A C 1
ATOM 753 O O . GLY A 1 94 ? 3.487 40.391 41.416 1.00 23.67 93 GLY A O 1
ATOM 754 N N . LYS A 1 95 ? 2.790 41.520 43.264 1.00 20.86 94 LYS A N 1
ATOM 755 C CA . LYS A 1 95 ? 3.980 41.227 44.042 1.00 21.61 94 LYS A CA 1
ATOM 756 C C . LYS A 1 95 ? 3.957 39.811 44.629 1.00 18.65 94 LYS A C 1
ATOM 757 O O . LYS A 1 95 ? 2.924 39.286 45.007 1.00 22.16 94 LYS A O 1
ATOM 763 N N . ARG A 1 96 ? 5.143 39.210 44.712 1.00 20.79 95 ARG A N 1
ATOM 764 C CA . ARG A 1 96 ? 5.307 37.894 45.312 1.00 23.58 95 ARG A CA 1
ATOM 765 C C . ARG A 1 96 ? 5.262 38.095 46.820 1.00 22.54 95 ARG A C 1
ATOM 766 O O . ARG A 1 96 ? 6.034 38.877 47.352 1.00 25.41 95 ARG A O 1
ATOM 774 N N . LEU A 1 97 ? 4.330 37.439 47.492 1.00 21.77 96 LEU A N 1
ATOM 775 C CA . LEU A 1 97 ? 4.224 37.504 48.935 1.00 21.33 96 LEU A CA 1
ATOM 776 C C . LEU A 1 97 ? 5.150 36.507 49.656 1.00 22.35 96 LEU A C 1
ATOM 777 O O . LEU A 1 97 ? 5.630 36.784 50.740 1.00 24.79 96 LEU A O 1
ATOM 782 N N . PHE A 1 98 ? 5.332 35.317 49.094 1.00 20.81 97 PHE A N 1
ATOM 783 C CA . PHE A 1 98 ? 6.220 34.314 49.635 1.00 22.31 97 PHE A CA 1
ATOM 784 C C . PHE A 1 98 ? 6.597 33.340 48.532 1.00 22.64 97 PHE A C 1
ATOM 785 O O . PHE A 1 98 ? 5.890 33.197 47.529 1.00 20.67 97 PHE A O 1
ATOM 793 N N . ARG A 1 99 ? 7.738 32.704 48.736 1.00 22.75 98 ARG A N 1
ATOM 794 C CA . ARG A 1 99 ? 8.128 31.526 47.965 1.00 25.54 98 ARG A CA 1
ATOM 795 C C . ARG A 1 99 ? 8.681 30.474 48.920 1.00 25.61 98 ARG A C 1
ATOM 796 O O . ARG A 1 99 ? 9.525 30.781 49.737 1.00 26.56 98 ARG A O 1
ATOM 804 N N . VAL A 1 100 ? 8.210 29.235 48.781 1.00 22.99 99 VAL A N 1
ATOM 805 C CA . VAL A 1 100 ? 8.706 28.113 49.563 1.00 26.46 99 VAL A CA 1
ATOM 806 C C . VAL A 1 100 ? 9.299 27.123 48.565 1.00 26.10 99 VAL A C 1
ATOM 807 O O . VAL A 1 100 ? 8.786 26.959 47.457 1.00 24.42 99 VAL A O 1
ATOM 811 N N . ASP A 1 101 ? 10.402 26.473 48.925 1.00 29.54 100 ASP A N 1
ATOM 812 C CA . ASP A 1 101 ? 10.953 25.458 48.024 1.00 33.63 100 ASP A CA 1
ATOM 813 C C . ASP A 1 101 ? 11.622 24.288 48.749 1.00 38.13 100 ASP A C 1
ATOM 814 O O . ASP A 1 101 ? 11.755 24.283 49.981 1.00 39.86 100 ASP A O 1
ATOM 820 N N . GLY B 1 1 ? 12.855 2.475 29.675 1.00 41.96 0 GLY B N 1
ATOM 821 C CA . GLY B 1 1 ? 13.658 3.595 30.228 1.00 38.92 0 GLY B CA 1
ATOM 822 C C . GLY B 1 1 ? 14.382 4.382 29.152 1.00 38.64 0 GLY B C 1
ATOM 823 O O . GLY B 1 1 ? 14.208 5.604 29.057 1.00 36.98 0 GLY B O 1
ATOM 832 N N . PHE B 1 3 ? 14.049 4.824 26.002 1.00 34.46 2 PHE B N 1
ATOM 833 C CA . PHE B 1 3 ? 13.293 5.571 25.007 1.00 34.14 2 PHE B CA 1
ATOM 834 C C . PHE B 1 3 ? 12.167 6.401 25.604 1.00 37.59 2 PHE B C 1
ATOM 835 O O . PHE B 1 3 ? 11.286 6.850 24.885 1.00 39.75 2 PHE B O 1
ATOM 843 N N . ALA B 1 4 ? 12.199 6.613 26.910 1.00 38.18 3 ALA B N 1
ATOM 844 C CA . ALA B 1 4 ? 11.269 7.535 27.541 1.00 40.22 3 ALA B CA 1
ATOM 845 C C . ALA B 1 4 ? 11.571 8.946 27.070 1.00 41.04 3 ALA B C 1
ATOM 846 O O . ALA B 1 4 ? 12.711 9.391 27.118 1.00 41.64 3 ALA B O 1
ATOM 848 N N . GLY B 1 5 ? 10.549 9.655 26.618 1.00 44.50 4 GLY B N 1
ATOM 849 C CA . GLY B 1 5 ? 10.712 11.056 26.229 1.00 46.81 4 GLY B CA 1
ATOM 850 C C . GLY B 1 5 ? 11.089 11.925 27.420 1.00 47.24 4 GLY B C 1
ATOM 851 O O . GLY B 1 5 ? 11.115 11.460 28.557 1.00 48.31 4 GLY B O 1
ATOM 852 N N . SER B 1 6 ? 11.408 13.187 27.159 1.00 48.13 5 SER B N 1
ATOM 853 C CA . SER B 1 6 ? 11.601 14.145 28.241 1.00 47.31 5 SER B CA 1
ATOM 854 C C . SER B 1 6 ? 10.252 14.325 28.944 1.00 43.44 5 SER B C 1
ATOM 855 O O . SER B 1 6 ? 9.184 14.172 28.331 1.00 42.78 5 SER B O 1
ATOM 858 N N . ILE B 1 7 ? 10.311 14.585 30.244 1.00 38.14 6 ILE B N 1
ATOM 859 C CA . ILE B 1 7 ? 9.119 14.688 31.050 1.00 36.47 6 ILE B CA 1
ATOM 860 C C . ILE B 1 7 ? 9.043 16.151 31.417 1.00 31.26 6 ILE B C 1
ATOM 861 O O . ILE B 1 7 ? 9.969 16.668 32.042 1.00 33.00 6 ILE B O 1
ATOM 866 N N . PRO B 1 8 ? 7.977 16.835 30.994 1.00 29.24 7 PRO B N 1
ATOM 867 C CA . PRO B 1 8 ? 7.922 18.249 31.334 1.00 26.44 7 PRO B CA 1
ATOM 868 C C . PRO B 1 8 ? 7.495 18.494 32.767 1.00 25.96 7 PRO B C 1
ATOM 869 O O . PRO B 1 8 ? 6.782 17.677 33.368 1.00 22.90 7 PRO B O 1
ATOM 881 N N . TYR B 1 10 ? 5.221 20.365 35.534 1.00 20.93 9 TYR B N 1
ATOM 882 C CA . TYR B 1 10 ? 3.789 20.555 35.557 1.00 20.94 9 TYR B CA 1
ATOM 883 C C . TYR B 1 10 ? 3.502 21.612 36.599 1.00 19.67 9 TYR B C 1
ATOM 884 O O . TYR B 1 10 ? 4.036 21.583 37.690 1.00 23.21 9 TYR B O 1
ATOM 893 N N . ILE B 1 11 ? 2.669 22.553 36.219 1.00 19.77 10 ILE B N 1
ATOM 894 C CA A ILE B 1 11 ? 2.361 23.704 37.058 0.50 17.57 10 ILE B CA 1
ATOM 895 C CA B ILE B 1 11 ? 2.362 23.723 37.034 0.50 18.87 10 ILE B CA 1
ATOM 896 C C . ILE B 1 11 ? 0.887 23.746 37.391 1.00 19.59 10 ILE B C 1
ATOM 897 O O . ILE B 1 11 ? 0.030 23.544 36.532 1.00 20.93 10 ILE B O 1
ATOM 906 N N . ARG B 1 12 ? 0.600 24.005 38.674 1.00 19.92 11 ARG B N 1
ATOM 907 C CA . ARG B 1 12 ? -0.752 24.236 39.114 1.00 20.92 11 ARG B CA 1
ATOM 908 C C . ARG B 1 12 ? -0.868 25.652 39.643 1.00 21.79 11 ARG B C 1
ATOM 909 O O . ARG B 1 12 ? 0.023 26.137 40.315 1.00 20.82 11 ARG B O 1
ATOM 917 N N . VAL B 1 13 ? -1.958 26.303 39.279 1.00 20.01 12 VAL B N 1
ATOM 918 C CA . VAL B 1 13 ? -2.252 27.656 39.714 1.00 21.65 12 VAL B CA 1
ATOM 919 C C . VAL B 1 13 ? -3.586 27.654 40.397 1.00 21.98 12 VAL B C 1
ATOM 920 O O . VAL B 1 13 ? -4.604 27.323 39.788 1.00 24.92 12 VAL B O 1
ATOM 924 N N . VAL B 1 14 ? -3.563 27.992 41.694 1.00 20.21 13 VAL B N 1
ATOM 925 C CA . VAL B 1 14 ? -4.774 28.168 42.436 1.00 19.52 13 VAL B CA 1
ATOM 926 C C . VAL B 1 14 ? -5.023 29.687 42.622 1.00 20.87 13 VAL B C 1
ATOM 927 O O . VAL B 1 14 ? -4.306 30.365 43.326 1.00 22.18 13 VAL B O 1
ATOM 931 N N . SER B 1 15 ? -6.013 30.213 41.922 1.00 20.85 14 SER B N 1
ATOM 932 C CA . SER B 1 15 ? -6.308 31.636 41.964 1.00 21.04 14 SER B CA 1
ATOM 933 C C . SER B 1 15 ? -7.459 31.822 42.965 1.00 22.41 14 SER B C 1
ATOM 934 O O . SER B 1 15 ? -8.429 31.053 42.941 1.00 23.67 14 SER B O 1
ATOM 937 N N . ILE B 1 16 ? -7.338 32.822 43.853 1.00 20.60 15 ILE B N 1
ATOM 938 C CA . ILE B 1 16 ? -8.329 33.055 44.894 1.00 23.19 15 ILE B CA 1
ATOM 939 C C . ILE B 1 16 ? -8.783 34.506 44.885 1.00 19.88 15 ILE B C 1
ATOM 940 O O . ILE B 1 16 ? -8.029 35.410 44.507 1.00 21.06 15 ILE B O 1
ATOM 945 N N . THR B 1 17 ? -10.051 34.704 45.225 1.00 20.62 16 THR B N 1
ATOM 946 C CA . THR B 1 17 ? -10.586 36.024 45.575 1.00 21.92 16 THR B CA 1
ATOM 947 C C . THR B 1 17 ? -11.399 35.844 46.853 1.00 18.71 16 THR B C 1
ATOM 948 O O . THR B 1 17 ? -12.226 34.953 46.932 1.00 20.21 16 THR B O 1
ATOM 952 N N . ALA B 1 18 ? -11.102 36.672 47.846 1.00 21.48 17 ALA B N 1
ATOM 953 C CA . ALA B 1 18 ? -11.742 36.654 49.146 1.00 23.05 17 ALA B CA 1
ATOM 954 C C . ALA B 1 18 ? -12.691 37.839 49.265 1.00 23.59 17 ALA B C 1
ATOM 955 O O . ALA B 1 18 ? -12.454 38.889 48.656 1.00 22.85 17 ALA B O 1
ATOM 957 N N . GLN B 1 19 ? -13.760 37.682 50.056 1.00 22.59 18 GLN B N 1
ATOM 958 C CA . GLN B 1 19 ? -14.716 38.762 50.313 1.00 27.07 18 GLN B CA 1
ATOM 959 C C . GLN B 1 19 ? -14.163 39.870 51.215 1.00 28.38 18 GLN B C 1
ATOM 960 O O . GLN B 1 19 ? -14.703 40.972 51.242 1.00 28.89 18 GLN B O 1
ATOM 966 N N . SER B 1 20 ? -13.098 39.583 51.962 1.00 28.76 19 SER B N 1
ATOM 967 C CA . SER B 1 20 ? -12.543 40.545 52.922 1.00 28.29 19 SER B CA 1
ATOM 968 C C . SER B 1 20 ? -11.049 40.377 52.992 1.00 28.22 19 SER B C 1
ATOM 969 O O . SER B 1 20 ? -10.534 39.281 52.675 1.00 24.58 19 SER B O 1
ATOM 972 N N . LYS B 1 21 ? -10.378 41.441 53.447 1.00 29.06 20 LYS B N 1
ATOM 973 C CA . LYS B 1 21 ? -8.918 41.440 53.643 1.00 30.80 20 LYS B CA 1
ATOM 974 C C . LYS B 1 21 ? -8.519 40.396 54.658 1.00 28.68 20 LYS B C 1
ATOM 975 O O . LYS B 1 21 ? -7.513 39.712 54.473 1.00 28.84 20 LYS B O 1
ATOM 981 N N . LEU B 1 22 ? -9.316 40.241 55.706 1.00 28.91 21 LEU B N 1
ATOM 982 C CA . LEU B 1 22 ? -9.015 39.242 56.714 1.00 29.05 21 LEU B CA 1
ATOM 983 C C . LEU B 1 22 ? -9.000 37.846 56.099 1.00 25.34 21 LEU B C 1
ATOM 984 O O . LEU B 1 22 ? -8.061 37.117 56.272 1.00 23.89 21 LEU B O 1
ATOM 989 N N . GLN B 1 23 ? -10.045 37.473 55.374 1.00 22.70 22 GLN B N 1
ATOM 990 C CA . GLN B 1 23 ? -10.061 36.169 54.744 1.00 21.76 22 GLN B CA 1
ATOM 991 C C . GLN B 1 23 ? -8.920 35.985 53.755 1.00 19.41 22 GLN B C 1
ATOM 992 O O . GLN B 1 23 ? -8.375 34.910 53.663 1.00 22.40 22 GLN B O 1
ATOM 998 N N . PHE B 1 24 ? -8.564 37.030 53.011 1.00 19.41 23 PHE B N 1
ATOM 999 C CA . PHE B 1 24 ? -7.403 36.965 52.098 1.00 19.86 23 PHE B C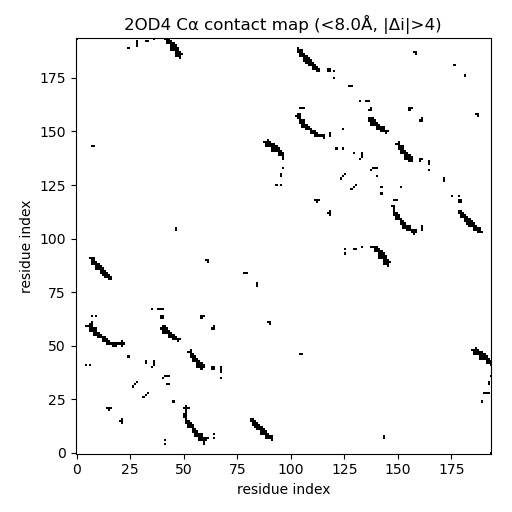A 1
ATOM 1000 C C . PHE B 1 24 ? -6.130 36.708 52.859 1.00 19.95 23 PHE B C 1
ATOM 1001 O O . PHE B 1 24 ? -5.383 35.794 52.518 1.00 18.98 23 PHE B O 1
ATOM 1009 N N . ASP B 1 25 ? -5.907 37.467 53.926 1.00 18.73 24 ASP B N 1
ATOM 1010 C CA . ASP B 1 25 ? -4.657 37.338 54.713 1.00 20.01 24 ASP B CA 1
ATOM 1011 C C . ASP B 1 25 ? -4.535 35.961 55.391 1.00 19.73 24 ASP B C 1
ATOM 1012 O O . ASP B 1 25 ? -3.453 35.355 55.372 1.00 22.94 24 ASP B O 1
ATOM 1025 N N . THR B 1 27 ? -5.886 33.235 54.249 1.00 19.64 26 THR B N 1
ATOM 1026 C CA . THR B 1 27 ? -5.655 32.275 53.161 1.00 16.84 26 THR B CA 1
ATOM 1027 C C . THR B 1 27 ? -4.175 32.238 52.723 1.00 17.35 26 THR B C 1
ATOM 1028 O O . THR B 1 27 ? -3.557 31.183 52.556 1.00 17.57 26 THR B O 1
ATOM 1032 N N . VAL B 1 28 ? -3.611 33.414 52.569 1.00 18.99 27 VAL B N 1
ATOM 1033 C CA . VAL B 1 28 ? -2.192 33.524 52.281 1.00 17.91 27 VAL B CA 1
ATOM 1034 C C . VAL B 1 28 ? -1.349 32.801 53.329 1.00 17.86 27 VAL B C 1
ATOM 1035 O O . VAL B 1 28 ? -0.399 32.065 53.013 1.00 20.40 27 VAL B O 1
ATOM 1039 N N . THR B 1 29 ? -1.696 32.996 54.589 1.00 17.53 28 THR B N 1
ATOM 1040 C CA . THR B 1 29 ? -0.990 32.384 55.688 1.00 17.18 28 THR B CA 1
ATOM 1041 C C . THR B 1 29 ? -1.201 30.852 55.663 1.00 15.80 28 THR B C 1
ATOM 1042 O O . THR B 1 29 ? -0.297 30.096 55.918 1.00 18.75 28 THR B O 1
ATOM 1046 N N . TYR B 1 30 ? -2.411 30.422 55.305 1.00 16.92 29 TYR B N 1
ATOM 1047 C CA . TYR B 1 30 ? -2.643 29.009 55.139 1.00 17.10 29 TYR B CA 1
ATOM 1048 C C . TYR B 1 30 ? -1.837 28.379 53.985 1.00 16.48 29 TYR B C 1
ATOM 1049 O O . TYR B 1 30 ? -1.275 27.298 54.138 1.00 21.30 29 TYR B O 1
ATOM 1058 N N . PHE B 1 31 ? -1.766 29.046 52.832 1.00 17.22 30 PHE B N 1
ATOM 1059 C CA . PHE B 1 31 ? -0.965 28.535 51.731 1.00 17.22 30 PHE B CA 1
ATOM 1060 C C . PHE B 1 31 ? 0.484 28.447 52.203 1.00 17.77 30 PHE B C 1
ATOM 1061 O O . PHE B 1 31 ? 1.179 27.501 51.902 1.00 19.40 30 PHE B O 1
ATOM 1069 N N . GLU B 1 32 ? 0.955 29.448 52.923 1.00 19.25 31 GLU B N 1
ATOM 1070 C CA . GLU B 1 32 ? 2.371 29.489 53.271 1.00 19.90 31 GLU B CA 1
ATOM 1071 C C . GLU B 1 32 ? 2.764 28.413 54.292 1.00 19.37 31 GLU B C 1
ATOM 1072 O O . GLU B 1 32 ? 3.842 27.779 54.197 1.00 20.03 31 GLU B O 1
ATOM 1078 N N . ASN B 1 33 ? 1.904 28.217 55.281 1.00 19.71 32 ASN B N 1
ATOM 1079 C CA . ASN B 1 33 ? 2.246 27.418 56.467 1.00 19.63 32 ASN B CA 1
ATOM 1080 C C . ASN B 1 33 ? 1.682 26.007 56.518 1.00 21.09 32 ASN B C 1
ATOM 1081 O O . ASN B 1 33 ? 2.182 25.177 57.276 1.00 23.37 32 ASN B O 1
ATOM 1086 N N . VAL B 1 34 ? 0.645 25.738 55.733 1.00 19.76 33 VAL B N 1
ATOM 1087 C CA . VAL B 1 34 ? -0.001 24.442 55.721 1.00 19.34 33 VAL B CA 1
ATOM 1088 C C . VAL B 1 34 ? 0.102 23.764 54.344 1.00 19.17 33 VAL B C 1
ATOM 1089 O O . VAL B 1 34 ? 0.604 22.634 54.223 1.00 18.57 33 VAL B O 1
ATOM 1093 N N . TRP B 1 35 ? -0.376 24.432 53.311 1.00 19.14 34 TRP B N 1
ATOM 1094 C CA . TRP B 1 35 ? -0.402 23.822 51.965 1.00 19.57 34 TRP B CA 1
ATOM 1095 C C . TRP B 1 35 ? 1.005 23.619 51.431 1.00 20.26 34 TRP B C 1
ATOM 1096 O O . TRP B 1 35 ? 1.366 22.513 51.024 1.00 19.35 34 TRP B O 1
ATOM 1107 N N . SER B 1 36 ? 1.810 24.670 51.483 1.00 21.17 35 SER B N 1
ATOM 1108 C CA . SER B 1 36 ? 3.173 24.617 50.920 1.00 20.26 35 SER B CA 1
ATOM 1109 C C . SER B 1 36 ? 4.040 23.540 51.538 1.00 20.58 35 SER B C 1
ATOM 1110 O O . SER B 1 36 ? 4.583 22.722 50.796 1.00 21.62 35 SER B O 1
ATOM 1113 N N . PRO B 1 37 ? 4.166 23.498 52.879 1.00 19.25 36 PRO B N 1
ATOM 1114 C CA . PRO B 1 37 ? 5.056 22.471 53.418 1.00 21.77 36 PRO B CA 1
ATOM 1115 C C . PRO B 1 37 ? 4.597 21.073 53.097 1.00 20.58 36 PRO B C 1
ATOM 1116 O O . PRO B 1 37 ? 5.432 20.230 52.865 1.00 21.02 36 PRO B O 1
ATOM 1120 N N . LYS B 1 38 ? 3.283 20.864 53.016 1.00 17.94 37 LYS B N 1
ATOM 1121 C CA . LYS B 1 38 ? 2.750 19.565 52.705 1.00 19.69 37 LYS B CA 1
ATOM 1122 C C . LYS B 1 38 ? 3.129 19.165 51.287 1.00 20.58 37 LYS B C 1
ATOM 1123 O O . LYS B 1 38 ? 3.673 18.057 51.076 1.00 23.06 37 LYS B O 1
ATOM 1129 N N . VAL B 1 39 ? 2.833 20.024 50.314 1.00 20.91 38 VAL B N 1
ATOM 1130 C CA . VAL B 1 39 ? 3.048 19.632 48.913 1.00 19.79 38 VAL B CA 1
ATOM 1131 C C . VAL B 1 39 ? 4.534 19.485 48.605 1.00 19.88 38 VAL B C 1
ATOM 1132 O O . VAL B 1 39 ? 4.931 18.577 47.853 1.00 19.62 38 VAL B O 1
ATOM 1136 N N . ILE B 1 40 ? 5.338 20.353 49.210 1.00 18.71 39 ILE B N 1
ATOM 1137 C CA A ILE B 1 40 ? 6.786 20.279 49.028 0.50 20.19 39 ILE B CA 1
ATOM 1138 C CA B ILE B 1 40 ? 6.796 20.302 49.046 0.50 19.54 39 ILE B CA 1
ATOM 1139 C C . ILE B 1 40 ? 7.343 18.987 49.630 1.00 20.12 39 ILE B C 1
ATOM 1140 O O . ILE B 1 40 ? 8.175 18.314 49.024 1.00 20.65 39 ILE B O 1
ATOM 1149 N N . SER B 1 41 ? 6.866 18.608 50.807 1.00 21.54 40 SER B N 1
ATOM 1150 C CA . SER B 1 41 ? 7.289 17.341 51.396 1.00 21.36 40 SER B CA 1
ATOM 1151 C C . SER B 1 41 ? 6.939 16.137 50.516 1.00 23.32 40 SER B C 1
ATOM 1152 O O . SER B 1 41 ? 7.650 15.127 50.502 1.00 23.42 40 SER B O 1
ATOM 1155 N N . LEU B 1 42 ? 5.830 16.223 49.791 1.00 23.53 41 LEU B N 1
ATOM 1156 C CA . LEU B 1 42 ? 5.397 15.096 48.955 1.00 21.35 41 LEU B CA 1
ATOM 1157 C C . LEU B 1 42 ? 5.905 15.116 47.505 1.00 22.79 41 LEU B C 1
ATOM 1158 O O . LEU B 1 42 ? 5.666 14.178 46.756 1.00 23.13 41 LEU B O 1
ATOM 1163 N N . GLY B 1 43 ? 6.613 16.171 47.105 1.00 21.66 42 GLY B N 1
ATOM 1164 C CA . GLY B 1 43 ? 7.277 16.158 45.814 1.00 24.10 42 GLY B CA 1
ATOM 1165 C C . GLY B 1 43 ? 7.220 17.428 44.987 1.00 22.94 42 GLY B C 1
ATOM 1166 O O . GLY B 1 43 ? 7.830 17.468 43.916 1.00 21.91 42 GLY B O 1
ATOM 1167 N N . ALA B 1 44 ? 6.467 18.442 45.415 1.00 21.02 43 ALA B N 1
ATOM 1168 C CA . ALA B 1 44 ? 6.485 19.718 44.706 1.00 20.90 43 ALA B CA 1
ATOM 1169 C C . ALA B 1 44 ? 7.888 20.305 44.789 1.00 22.39 43 ALA B C 1
ATOM 1170 O O . ALA B 1 44 ? 8.611 20.060 45.752 1.00 21.12 43 ALA B O 1
ATOM 1172 N N . ILE B 1 45 ? 8.263 21.069 43.769 1.00 21.67 44 ILE B N 1
ATOM 1173 C CA . ILE B 1 45 ? 9.586 21.698 43.716 1.00 22.66 44 ILE B CA 1
ATOM 1174 C C . ILE B 1 45 ? 9.559 23.031 44.431 1.00 24.00 44 ILE B C 1
ATOM 1175 O O . ILE B 1 45 ? 10.434 23.329 45.238 1.00 25.60 44 ILE B O 1
ATOM 1180 N N . SER B 1 46 ? 8.535 23.836 44.145 1.00 23.49 45 SER B N 1
ATOM 1181 C CA . SER B 1 46 ? 8.384 25.144 44.779 1.00 23.48 45 SER B CA 1
ATOM 1182 C C . SER B 1 46 ? 6.926 25.587 44.774 1.00 23.96 45 SER B C 1
ATOM 1183 O O . SER B 1 46 ? 6.135 25.091 43.987 1.00 24.01 45 SER B O 1
ATOM 1186 N N . ALA B 1 47 ? 6.592 26.556 45.636 1.00 22.26 46 ALA B N 1
ATOM 1187 C CA . ALA B 1 47 ? 5.280 27.158 45.693 1.00 22.16 46 ALA B CA 1
ATOM 1188 C C . ALA B 1 47 ? 5.441 28.623 46.012 1.00 22.88 46 ALA B C 1
ATOM 1189 O O . ALA B 1 47 ? 6.249 28.984 46.849 1.00 22.60 46 ALA B O 1
ATOM 1191 N N . GLU B 1 48 ? 4.716 29.475 45.313 1.00 23.71 47 GLU B N 1
ATOM 1192 C CA . GLU B 1 48 ? 4.776 30.902 45.633 1.00 24.74 47 GLU B CA 1
ATOM 1193 C C . GLU B 1 48 ? 3.419 31.506 45.525 1.00 19.74 47 GLU B C 1
ATOM 1194 O O . GLU B 1 48 ? 2.536 30.958 44.854 1.00 20.34 47 GLU B O 1
ATOM 1200 N N . PHE B 1 49 ? 3.262 32.666 46.151 1.00 18.95 48 PHE B N 1
ATOM 1201 C CA . PHE B 1 49 ? 1.981 33.324 46.134 1.00 20.11 48 PHE B CA 1
ATOM 1202 C C . PHE B 1 49 ? 2.178 34.710 45.569 1.00 21.28 48 PHE B C 1
ATOM 1203 O O . PHE B 1 49 ? 3.086 35.391 45.982 1.00 19.82 48 PHE B O 1
ATOM 1211 N N . VAL B 1 50 ? 1.290 35.115 44.660 1.00 20.70 49 VAL B N 1
ATOM 1212 C CA . VAL B 1 50 ? 1.387 36.428 44.019 1.00 20.58 49 VAL B CA 1
ATOM 1213 C C . VAL B 1 50 ? 0.107 37.164 44.280 1.00 20.84 49 VAL B C 1
ATOM 1214 O O . VAL B 1 50 ? -0.965 36.657 43.975 1.00 21.86 49 VAL B O 1
ATOM 1218 N N . GLN B 1 51 ? 0.209 38.347 44.881 1.00 19.58 50 GLN B N 1
ATOM 1219 C CA . GLN B 1 51 ? -0.991 39.136 45.146 1.00 22.51 50 GLN B CA 1
ATOM 1220 C C . GLN B 1 51 ? -1.290 39.943 43.914 1.00 26.61 50 GLN B C 1
ATOM 1221 O O . GLN B 1 51 ? -0.433 40.742 43.492 1.00 26.65 50 GLN B O 1
ATOM 1227 N N . SER B 1 52 ? -2.515 39.788 43.411 1.00 23.39 51 SER B N 1
ATOM 1228 C CA . SER B 1 52 ? -2.950 40.389 42.142 1.00 25.97 51 SER B CA 1
ATOM 1229 C C . SER B 1 52 ? -3.837 41.570 42.341 1.00 25.52 51 SER B C 1
ATOM 1230 O O . SER B 1 52 ? -3.936 42.443 41.453 1.00 26.61 51 SER B O 1
ATOM 1233 N N . ASN B 1 53 ? -4.517 41.603 43.488 1.00 25.01 52 ASN B N 1
ATOM 1234 C CA A ASN B 1 53 ? -5.372 42.714 43.868 0.50 25.00 52 ASN B CA 1
ATOM 1235 C CA B ASN B 1 53 ? -5.270 42.786 43.889 0.50 25.33 52 ASN B CA 1
ATOM 1236 C C . ASN B 1 53 ? -5.551 42.737 45.386 1.00 25.05 52 ASN B C 1
ATOM 1237 O O . ASN B 1 53 ? -4.999 41.887 46.100 1.00 22.90 52 ASN B O 1
ATOM 1246 N N . GLU B 1 54 ? -6.351 43.677 45.880 1.00 26.53 53 GLU B N 1
ATOM 1247 C CA . GLU B 1 54 ? -6.482 43.864 47.329 1.00 25.70 53 GLU B CA 1
ATOM 1248 C C . GLU B 1 54 ? -6.742 42.571 48.070 1.00 25.80 53 GLU B C 1
ATOM 1249 O O . GLU B 1 54 ? -6.114 42.299 49.091 1.00 28.17 53 GLU B O 1
ATOM 1252 N N . ASN B 1 55 ? -7.678 41.786 47.546 1.00 22.46 54 ASN B N 1
ATOM 1253 C CA . ASN B 1 55 ? -8.083 40.522 48.152 1.00 21.55 54 ASN B CA 1
ATOM 1254 C C . ASN B 1 55 ? -8.054 39.330 47.202 1.00 22.67 54 ASN B C 1
ATOM 1255 O O . ASN B 1 55 ? -8.851 38.391 47.332 1.00 20.10 54 ASN B O 1
ATOM 1260 N N . SER B 1 56 ? -7.085 39.324 46.288 1.00 19.81 55 SER B N 1
ATOM 1261 C CA A SER B 1 56 ? -6.954 38.224 45.335 0.50 20.64 55 SER B CA 1
ATOM 1262 C CA B SER B 1 56 ? -6.971 38.299 45.241 0.50 18.94 55 SER B CA 1
ATOM 1263 C C . SER B 1 56 ? -5.518 37.979 44.998 1.00 19.68 55 SER B C 1
ATOM 1264 O O . SER B 1 56 ? -4.675 38.844 45.126 1.00 21.19 55 SER B O 1
ATOM 1269 N N . GLY B 1 57 ? -5.266 36.759 44.558 1.00 19.32 56 GLY B N 1
ATOM 1270 C CA . GLY B 1 57 ? -3.948 36.382 44.194 1.00 19.85 56 GLY B CA 1
ATOM 1271 C C . GLY B 1 57 ? -3.902 34.977 43.662 1.00 19.61 56 GLY B C 1
ATOM 1272 O O . GLY B 1 57 ? -4.928 34.284 43.566 1.00 19.12 56 GLY B O 1
ATOM 1281 N N . TYR B 1 59 ? -1.700 31.278 43.820 1.00 19.36 58 TYR B N 1
ATOM 1282 C CA . TYR B 1 59 ? -0.787 30.356 44.421 1.00 20.69 58 TYR B CA 1
ATOM 1283 C C . TYR B 1 59 ? -0.301 29.432 43.301 1.00 21.79 58 TYR B C 1
ATOM 1284 O O . TYR B 1 59 ? -1.097 28.797 42.623 1.00 21.60 58 TYR B O 1
ATOM 1293 N N . ILE B 1 60 ? 1.002 29.408 43.078 1.00 19.37 59 ILE B N 1
ATOM 1294 C CA . ILE B 1 60 ? 1.550 28.749 41.890 1.00 22.29 59 ILE B CA 1
ATOM 1295 C C . ILE B 1 60 ? 2.496 27.693 42.401 1.00 21.88 59 ILE B C 1
ATOM 1296 O O . ILE B 1 60 ? 3.399 27.993 43.178 1.00 22.73 59 ILE B O 1
ATOM 1301 N N . ILE B 1 61 ? 2.247 26.442 41.988 1.00 25.17 60 ILE B N 1
ATOM 1302 C CA . ILE B 1 61 ? 3.009 25.306 42.492 1.00 22.16 60 ILE B CA 1
ATOM 1303 C C . ILE B 1 61 ? 3.661 24.617 41.300 1.00 21.85 60 ILE B C 1
ATOM 1304 O O . ILE B 1 61 ? 2.998 24.322 40.307 1.00 23.60 60 ILE B O 1
ATOM 1309 N N . HIS B 1 62 ? 4.971 24.403 41.391 1.00 20.74 61 HIS B N 1
ATOM 1310 C CA . HIS B 1 62 ? 5.732 23.728 40.361 1.00 21.54 61 HIS B CA 1
ATOM 1311 C C . HIS B 1 62 ? 5.992 22.288 40.780 1.00 21.99 61 HIS B C 1
ATOM 1312 O O . HIS B 1 62 ? 6.518 22.020 41.874 1.00 23.59 61 HIS B O 1
ATOM 1319 N N . TYR B 1 63 ? 5.651 21.361 39.907 1.00 19.23 62 TYR B N 1
ATOM 1320 C CA . TYR B 1 63 ? 5.872 19.941 40.156 1.00 19.81 62 TYR B CA 1
ATOM 1321 C C . TYR B 1 63 ? 6.834 19.383 39.089 1.00 24.40 62 TYR B C 1
ATOM 1322 O O . TYR B 1 63 ? 6.867 19.889 37.958 1.00 22.17 62 TYR B O 1
ATOM 1331 N N . PRO B 1 64 ? 7.616 18.332 39.437 1.00 26.03 63 PRO B N 1
ATOM 1332 C CA . PRO B 1 64 ? 8.556 17.783 38.459 1.00 24.80 63 PRO B CA 1
ATOM 1333 C C . PRO B 1 64 ? 7.880 17.128 37.272 1.00 25.18 63 PRO B C 1
ATOM 1334 O O . PRO B 1 64 ? 8.493 16.996 36.205 1.00 25.42 63 PRO B O 1
ATOM 1338 N N . ASP B 1 65 ? 6.668 16.612 37.472 1.00 25.15 64 ASP B N 1
ATOM 1339 C CA . ASP B 1 65 ? 5.932 15.994 36.397 1.00 25.53 64 ASP B CA 1
ATOM 1340 C C . ASP B 1 65 ? 4.478 15.921 36.746 1.00 21.05 64 ASP B C 1
ATOM 1341 O O . ASP B 1 65 ? 4.104 16.126 37.907 1.00 22.77 64 ASP B O 1
ATOM 1346 N N . LYS B 1 66 ? 3.649 15.616 35.754 1.00 22.32 65 LYS B N 1
ATOM 1347 C CA . LYS B 1 66 ? 2.196 15.511 35.934 1.00 21.56 65 LYS B CA 1
ATOM 1348 C C . LYS B 1 66 ? 1.823 14.449 36.945 1.00 23.71 65 LYS B C 1
ATOM 1349 O O . LYS B 1 66 ? 0.960 14.695 37.776 1.00 22.84 65 LYS B O 1
ATOM 1355 N N . GLN B 1 67 ? 2.473 13.283 36.895 1.00 22.03 66 GLN B N 1
ATOM 1356 C CA . GLN B 1 67 ? 2.124 12.218 37.824 1.00 24.05 66 GLN B CA 1
ATOM 1357 C C . GLN B 1 67 ? 2.227 12.673 39.271 1.00 23.63 66 GLN B C 1
ATOM 1358 O O . GLN B 1 67 ? 1.311 12.411 40.055 1.00 25.11 66 GLN B O 1
ATOM 1364 N N . THR B 1 68 ? 3.337 13.340 39.605 1.00 24.26 67 THR B N 1
ATOM 1365 C CA . THR B 1 68 ? 3.548 13.821 40.950 1.00 22.26 67 THR B CA 1
ATOM 1366 C C . THR B 1 68 ? 2.470 14.844 41.290 1.00 23.90 67 THR B C 1
ATOM 1367 O O . THR B 1 68 ? 1.897 14.799 42.379 1.00 23.17 67 THR B O 1
ATOM 1371 N N . ALA B 1 69 ? 2.198 15.766 40.358 1.00 21.11 68 ALA B N 1
ATOM 1372 C CA . ALA B 1 69 ? 1.211 16.835 40.583 1.00 20.67 68 ALA B CA 1
ATOM 1373 C C . ALA B 1 69 ? -0.162 16.271 40.877 1.00 20.80 68 ALA B C 1
ATOM 1374 O O . ALA B 1 69 ? -0.831 16.743 41.786 1.00 20.23 68 ALA B O 1
ATOM 1376 N N . ILE B 1 70 ? -0.574 15.270 40.116 1.00 21.76 69 ILE B N 1
ATOM 1377 C CA . ILE B 1 70 ? -1.913 14.689 40.298 1.00 19.73 69 ILE B CA 1
ATOM 1378 C C . ILE B 1 70 ? -1.985 13.875 41.593 1.00 22.26 69 ILE B C 1
ATOM 1379 O O . ILE B 1 70 ? -2.985 13.911 42.342 1.00 24.33 69 ILE B O 1
ATOM 1384 N N . SER B 1 71 ? -0.930 13.122 41.858 1.00 21.51 70 SER B N 1
ATOM 1385 C CA . SER B 1 71 ? -0.876 12.284 43.046 1.00 21.18 70 SER B CA 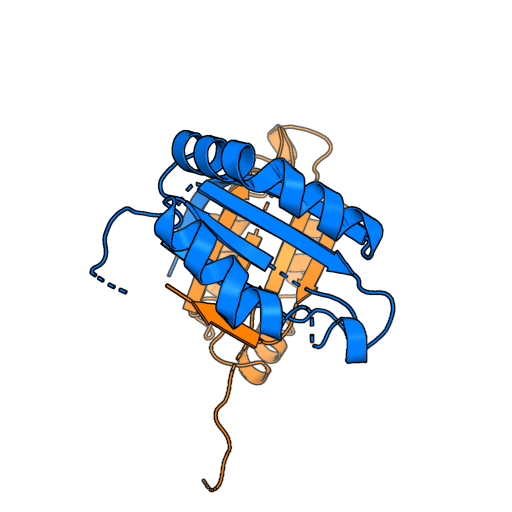1
ATOM 1386 C C . SER B 1 71 ? -0.945 13.115 44.325 1.00 21.39 70 SER B C 1
ATOM 1387 O O . SER B 1 71 ? -1.676 12.766 45.259 1.00 22.27 70 SER B O 1
ATOM 1390 N N . VAL B 1 72 ? -0.151 14.192 44.383 1.00 22.22 71 VAL B N 1
ATOM 1391 C CA . VAL B 1 72 ? -0.196 15.106 45.541 1.00 21.86 71 VAL B CA 1
ATOM 1392 C C . VAL B 1 72 ? -1.600 15.753 45.699 1.00 24.12 71 VAL B C 1
ATOM 1393 O O . VAL B 1 72 ? -2.205 15.758 46.792 1.00 20.55 71 VAL B O 1
ATOM 1397 N N . PHE B 1 73 ? -2.151 16.245 44.595 1.00 24.54 72 PHE B N 1
ATOM 1398 C CA . PHE B 1 73 ? -3.473 16.883 44.651 1.00 26.02 72 PHE B CA 1
ATOM 1399 C C . PHE B 1 73 ? -4.544 15.987 45.286 1.00 27.46 72 PHE B C 1
ATOM 1400 O O . PHE B 1 73 ? -5.384 16.447 46.102 1.00 27.49 72 PHE B O 1
ATOM 1408 N N . ASP B 1 74 ? -4.512 14.713 44.898 1.00 25.55 73 ASP B N 1
ATOM 1409 C CA A ASP B 1 74 ? -5.451 13.734 45.429 0.50 26.29 73 ASP B CA 1
ATOM 1410 C CA B ASP B 1 74 ? -5.440 13.712 45.425 0.50 26.08 73 ASP B CA 1
ATOM 1411 C C . ASP B 1 74 ? -5.315 13.543 46.937 1.00 25.25 73 ASP B C 1
ATOM 1412 O O . ASP B 1 74 ? -6.236 13.064 47.588 1.00 26.43 73 ASP B O 1
ATOM 1421 N N . LYS B 1 75 ? -4.164 13.906 47.488 1.00 23.91 74 LYS B N 1
ATOM 1422 C CA . LYS B 1 75 ? -3.918 13.743 48.911 1.00 26.83 74 LYS B CA 1
ATOM 1423 C C . LYS B 1 75 ? -4.136 14.985 49.743 1.00 25.75 74 LYS B C 1
ATOM 1424 O O . LYS B 1 75 ? -3.920 14.952 50.967 1.00 28.01 74 LYS B O 1
ATOM 1430 N N . ILE B 1 76 ? -4.539 16.082 49.112 1.00 23.51 75 ILE B N 1
ATOM 1431 C CA . ILE B 1 76 ? -4.711 17.341 49.838 1.00 23.35 75 ILE B CA 1
ATOM 1432 C C . ILE B 1 76 ? -6.100 17.901 49.636 1.00 23.73 75 ILE B C 1
ATOM 1433 O O . ILE B 1 76 ? -6.298 19.118 49.6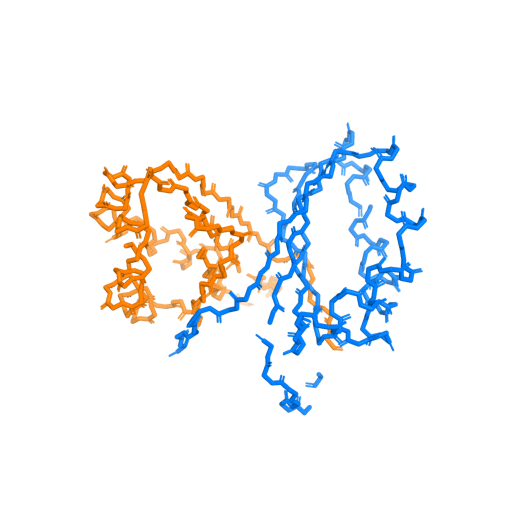27 1.00 24.68 75 ILE B O 1
ATOM 1438 N N . LYS B 1 77 ? -7.077 17.028 49.459 1.00 26.71 76 LYS B N 1
ATOM 1439 C CA . LYS B 1 77 ? -8.463 17.487 49.389 1.00 27.33 76 LYS B CA 1
ATOM 1440 C C . LYS B 1 77 ? -8.854 18.314 50.617 1.00 27.36 76 LYS B C 1
ATOM 1441 O O . LYS B 1 77 ? -9.508 19.317 50.469 1.00 27.22 76 LYS B O 1
ATOM 1447 N N . PRO B 1 78 ? -8.464 17.890 51.835 1.00 26.5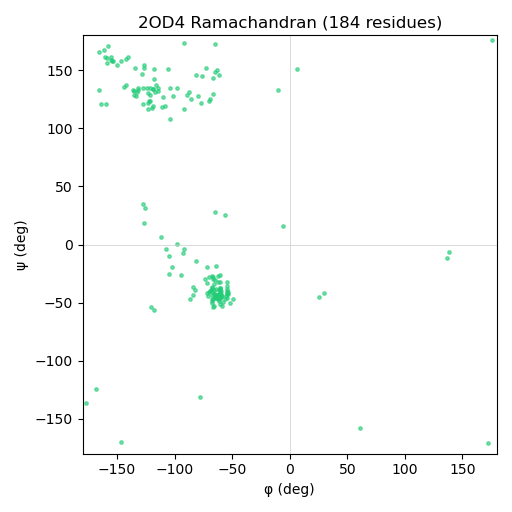4 77 PRO B N 1
ATOM 1448 C CA . PRO B 1 78 ? -8.784 18.740 52.990 1.00 27.00 77 PRO B CA 1
ATOM 1449 C C . PRO B 1 78 ? -8.323 20.181 52.884 1.00 26.83 77 PRO B C 1
ATOM 1450 O O . PRO B 1 78 ? -9.043 21.095 53.291 1.00 27.58 77 PRO B O 1
ATOM 1454 N N . GLU B 1 79 ? -7.117 20.373 52.368 1.00 24.80 78 GLU B N 1
ATOM 1455 C CA . GLU B 1 79 ? -6.555 21.703 52.177 1.00 25.25 78 GLU B CA 1
ATOM 1456 C C . GLU B 1 79 ? -7.336 22.519 51.143 1.00 22.99 78 GLU B C 1
ATOM 1457 O O . GLU B 1 79 ? -7.609 23.702 51.326 1.00 25.57 78 GLU B O 1
ATOM 1463 N N . VAL B 1 80 ? -7.662 21.890 50.034 1.00 24.16 79 VAL B N 1
ATOM 1464 C CA . VAL B 1 80 ? -8.501 22.538 49.007 1.00 24.27 79 VAL B CA 1
ATOM 1465 C C . VAL B 1 80 ? -9.851 22.931 49.597 1.00 24.90 79 VAL B C 1
ATOM 1466 O O . VAL B 1 80 ? -10.282 24.065 49.436 1.00 24.96 79 VAL B O 1
ATOM 1470 N N . ASP B 1 81 ? -10.461 22.026 50.343 1.00 22.86 80 ASP B N 1
ATOM 1471 C CA . ASP B 1 81 ? -11.766 22.281 50.960 1.00 22.29 80 ASP B CA 1
ATOM 1472 C C . ASP B 1 81 ? -11.708 23.482 51.907 1.00 23.15 80 ASP B C 1
ATOM 1473 O O . ASP B 1 81 ? -12.632 24.277 51.950 1.00 22.58 80 ASP B O 1
ATOM 1478 N N . GLU B 1 82 ? -10.625 23.606 52.673 1.00 22.33 81 GLU B N 1
ATOM 1479 C CA . GLU B 1 82 ? -10.484 24.678 53.630 1.00 22.01 81 GLU B CA 1
ATOM 1480 C C . GLU B 1 82 ? -10.357 26.027 52.900 1.00 21.68 81 GLU B C 1
ATOM 1481 O O . GLU B 1 82 ? -11.011 26.989 53.266 1.00 22.63 81 GLU B O 1
ATOM 1487 N N . VAL B 1 83 ? -9.558 26.069 51.839 1.00 22.57 82 VAL B N 1
ATOM 1488 C CA . VAL B 1 83 ? -9.419 27.274 51.019 1.00 23.01 82 VAL B CA 1
ATOM 1489 C C . VAL B 1 83 ? -10.742 27.665 50.336 1.00 24.50 82 VAL B C 1
ATOM 1490 O O . VAL B 1 83 ? -11.166 28.822 50.363 1.00 22.45 82 VAL B O 1
ATOM 1494 N N . ARG B 1 84 ? -11.435 26.681 49.792 1.00 26.26 83 ARG B N 1
ATOM 1495 C CA . ARG B 1 84 ? -12.764 26.916 49.226 1.00 27.64 83 ARG B CA 1
ATOM 1496 C C . ARG B 1 84 ? -13.775 27.580 50.173 1.00 29.91 83 ARG B C 1
ATOM 1497 O O . ARG B 1 84 ? -14.663 28.304 49.726 1.00 25.96 83 ARG B O 1
ATOM 1505 N N . THR B 1 85 ? -13.680 27.313 51.471 1.00 28.57 84 THR B N 1
ATOM 1506 C CA . THR B 1 85 ? -14.622 27.874 52.409 1.00 28.62 84 THR B CA 1
ATOM 1507 C C . THR B 1 85 ? -14.482 29.383 52.541 1.00 28.71 84 THR B C 1
ATOM 1508 O O . THR B 1 85 ? -15.443 30.070 52.889 1.00 30.66 84 THR B O 1
ATOM 1512 N N . GLN B 1 86 ? -13.285 29.901 52.293 1.00 27.36 85 GLN B N 1
ATOM 1513 C CA . GLN B 1 86 ? -12.997 31.314 52.528 1.00 27.74 85 GLN B CA 1
ATOM 1514 C C . GLN B 1 86 ? -12.863 32.130 51.275 1.00 24.95 85 GLN B C 1
ATOM 1515 O O . GLN B 1 86 ? -12.638 33.348 51.365 1.00 25.34 85 GLN B O 1
ATOM 1521 N N . ASN B 1 87 ? -12.938 31.473 50.111 1.00 22.29 86 ASN B N 1
ATOM 1522 C CA . ASN B 1 87 ? -12.610 32.140 48.862 1.00 18.88 86 ASN B CA 1
ATOM 1523 C C . ASN B 1 87 ? -13.376 31.609 47.691 1.00 17.64 86 ASN B C 1
ATOM 1524 O O . ASN B 1 87 ? -13.759 30.441 47.661 1.00 23.47 86 ASN B O 1
ATOM 1529 N N . ARG B 1 88 ? -13.527 32.461 46.692 1.00 18.74 87 ARG B N 1
ATOM 1530 C CA . ARG B 1 88 ? -13.809 32.007 45.327 1.00 20.43 87 ARG B CA 1
ATOM 1531 C C . ARG B 1 88 ? -12.492 31.551 44.735 1.00 18.88 87 ARG B C 1
ATOM 1532 O O . ARG B 1 88 ? -11.471 32.274 44.785 1.00 21.21 87 ARG B O 1
ATOM 1540 N N . ILE B 1 89 ? -12.462 30.331 44.206 1.00 21.55 88 ILE B N 1
ATOM 1541 C CA . ILE B 1 89 ? -11.222 29.826 43.620 1.00 21.49 88 ILE B CA 1
ATOM 1542 C C . ILE B 1 89 ? -11.353 29.311 42.194 1.00 21.38 88 ILE B C 1
ATOM 1543 O O . ILE B 1 89 ? -12.436 28.872 41.781 1.00 23.00 88 ILE B O 1
ATOM 1548 N N . GLN B 1 90 ? -10.247 29.350 41.461 1.00 22.39 89 GLN B N 1
ATOM 1549 C CA . GLN B 1 90 ? -10.160 28.710 40.161 1.00 23.48 89 GLN B CA 1
ATOM 1550 C C . GLN B 1 90 ? -8.845 27.992 40.135 1.00 21.71 89 GLN B C 1
ATOM 1551 O O . GLN B 1 90 ? -7.809 28.589 40.475 1.00 25.06 89 GLN B O 1
ATOM 1557 N N . ILE B 1 91 ? -8.863 26.713 39.777 1.00 23.39 90 ILE B N 1
ATOM 1558 C CA . ILE B 1 91 ? -7.607 25.948 39.657 1.00 22.54 90 ILE B CA 1
ATOM 1559 C C . ILE B 1 91 ? -7.343 25.657 38.182 1.00 23.91 90 ILE B C 1
ATOM 1560 O O . ILE B 1 91 ? -8.212 25.130 37.508 1.00 22.58 90 ILE B O 1
ATOM 1565 N N . THR B 1 92 ? -6.146 26.001 37.697 1.00 22.52 91 THR B N 1
ATOM 1566 C CA . THR B 1 92 ? -5.769 25.825 36.289 1.00 23.11 91 THR B CA 1
ATOM 1567 C C . THR B 1 92 ? -4.419 25.153 36.314 1.00 24.67 91 THR B C 1
ATOM 1568 O O . THR B 1 92 ? -3.566 25.543 37.095 1.00 26.41 91 THR B O 1
ATOM 1572 N N . GLU B 1 93 ? -4.216 24.137 35.493 1.00 22.40 92 GLU B N 1
ATOM 1573 C CA . GLU B 1 93 ? -2.977 23.414 35.577 1.00 22.46 92 GLU B CA 1
ATOM 1574 C C . GLU B 1 93 ? -2.643 22.740 34.263 1.00 19.84 92 GLU B C 1
ATOM 1575 O O . GLU B 1 93 ? -3.528 22.483 33.435 1.00 20.85 92 GLU B O 1
ATOM 1581 N N . GLY B 1 94 ? -1.370 22.435 34.104 1.00 20.02 93 GLY B N 1
ATOM 1582 C CA . GLY B 1 94 ? -0.920 21.828 32.880 1.00 17.72 93 GLY B CA 1
ATOM 1583 C C . GLY B 1 94 ? 0.565 21.644 32.830 1.00 16.23 93 GLY B C 1
ATOM 1584 O O . GLY B 1 94 ? 1.314 22.062 33.717 1.00 20.40 93 GLY B O 1
ATOM 1585 N N . LYS B 1 95 ? 1.005 21.014 31.747 1.00 17.80 94 LYS B N 1
ATOM 1586 C CA . LYS B 1 95 ? 2.419 20.828 31.518 1.00 21.23 94 LYS B CA 1
ATOM 1587 C C . LYS B 1 95 ? 3.014 22.137 31.058 1.00 23.14 94 LYS B C 1
ATOM 1588 O O . LYS B 1 95 ? 2.355 22.907 30.354 1.00 21.99 94 LYS B O 1
ATOM 1594 N N . ARG B 1 96 ? 4.248 22.370 31.468 1.00 20.81 95 ARG B N 1
ATOM 1595 C CA . ARG B 1 96 ? 5.038 23.461 30.948 1.00 23.13 95 ARG B CA 1
ATOM 1596 C C . ARG B 1 96 ? 5.425 23.174 29.499 1.00 22.68 95 ARG B C 1
ATOM 1597 O O . ARG B 1 96 ? 5.976 22.131 29.207 1.00 23.87 95 ARG B O 1
ATOM 1605 N N . LEU B 1 97 ? 5.073 24.085 28.603 1.00 23.11 96 LEU B N 1
ATOM 1606 C CA . LEU B 1 97 ? 5.458 23.985 27.178 1.00 20.86 96 LEU B CA 1
ATOM 1607 C C . LEU B 1 97 ? 6.869 24.495 26.942 1.00 22.04 96 LEU B C 1
ATOM 1608 O O . LEU B 1 97 ? 7.605 23.914 26.154 1.00 22.97 96 LEU B O 1
ATOM 1613 N N . PHE B 1 98 ? 7.250 25.573 27.615 1.00 20.58 97 PHE B N 1
ATOM 1614 C CA . PHE B 1 98 ? 8.636 26.039 27.587 1.00 21.10 97 PHE B CA 1
ATOM 1615 C C . PHE B 1 98 ? 8.950 26.927 28.773 1.00 20.96 97 PHE B C 1
ATOM 1616 O O . PHE B 1 98 ? 8.059 27.469 29.392 1.00 19.65 97 PHE B O 1
ATOM 1624 N N . ARG B 1 99 ? 10.231 27.067 29.067 1.00 22.19 98 ARG B N 1
ATOM 1625 C CA . ARG B 1 99 ? 10.709 28.139 29.909 1.00 24.43 98 ARG B CA 1
ATOM 1626 C C . ARG B 1 99 ? 11.879 28.758 29.197 1.00 23.06 98 ARG B C 1
ATOM 1627 O O . ARG B 1 99 ? 12.732 28.031 28.709 1.00 22.28 98 ARG B O 1
ATOM 1635 N N . VAL B 1 100 ? 11.897 30.084 29.115 1.00 18.94 99 VAL B N 1
ATOM 1636 C CA . VAL B 1 100 ? 13.016 30.826 28.563 1.00 23.33 99 VAL B CA 1
ATOM 1637 C C . VAL B 1 100 ? 13.542 31.719 29.680 1.00 24.84 99 VAL B C 1
ATOM 1638 O O . VAL B 1 100 ? 12.774 32.360 30.378 1.00 22.39 99 VAL B O 1
ATOM 1642 N N . ASP B 1 101 ? 14.852 31.766 29.876 1.00 28.06 100 ASP B N 1
ATOM 1643 C CA . ASP B 1 101 ? 15.363 32.590 30.959 1.00 32.53 100 ASP B CA 1
ATOM 1644 C C . ASP B 1 101 ? 16.663 33.283 30.602 1.00 36.87 100 ASP B C 1
ATOM 1645 O O . ASP B 1 101 ? 17.170 33.136 29.488 1.00 36.75 100 ASP B O 1
#

Solvent-accessible surface area: 10736 Å² total